Protein AF-A0AAD7DM21-F1 (afdb_monomer_lite)

Organism: Mycena rosella (NCBI:txid1033263)

pLDDT: mean 80.32, std 18.38, range [34.12, 97.25]

Secondary structure (DSSP, 8-state):
-HHHHHHHHHHHHH------TTSGGGHHHH-TTSHHHHHHHHHHHHH-HHHHHHHHHS-THHHHHHHHHHHHHHHHHHHHHS---HHHHHHHHHHHHHHTTSTT-----SSSSHHHHHHHHHS-HHHHT-HHHHHHHHTS-HHHHHHHHHHHHHHHHHHHHHHHHHHHS----S-SS-------

Radius of gyration: 21.66 Å; chains: 1; bounding box: 44×61×60 Å

Foldseek 3Di:
DVVVVVVVVCCVPPDDLPADCCDPVNCQQQVCVDPLSVVLLVQCCVVPVVVSSVLRSDDGNSSVLVSLLVLLVVLLVLLVPADDDLVVSLVCLQCSLVLLQDAPRACQAPDPDPVSVVSVVVGDPCRRSVNSSSVSLNVDDPVSSCVSSVVSNVVSVVSSVVVVCVVPPPPPPPDDPDPPDPDD

Structure (mmCIF, N/CA/C/O backbone):
data_AF-A0AAD7DM21-F1
#
_entry.id   AF-A0AAD7DM21-F1
#
loop_
_atom_site.group_PDB
_atom_site.id
_atom_site.type_symbol
_atom_site.label_atom_id
_atom_site.label_alt_id
_atom_site.label_comp_id
_atom_site.label_asym_id
_atom_site.label_entity_id
_atom_site.label_seq_id
_atom_site.pdbx_PDB_ins_code
_atom_site.Cartn_x
_atom_site.Cartn_y
_atom_site.Cartn_z
_atom_site.occupancy
_atom_site.B_iso_or_equiv
_atom_site.auth_seq_id
_atom_site.auth_comp_id
_atom_site.auth_asym_id
_atom_site.auth_atom_id
_atom_site.pdbx_PDB_model_num
ATOM 1 N N . HIS A 1 1 ? 4.464 31.792 7.750 1.00 56.41 1 HIS A N 1
ATOM 2 C CA . HIS A 1 1 ? 3.840 32.860 8.567 1.00 56.41 1 HIS A CA 1
ATOM 3 C C . HIS A 1 1 ? 3.867 32.448 10.053 1.00 56.41 1 HIS A C 1
ATOM 5 O O . HIS A 1 1 ? 3.701 31.262 10.317 1.00 56.41 1 HIS A O 1
ATOM 11 N N . PRO A 1 2 ? 4.079 33.337 11.046 1.00 72.81 2 PRO A N 1
ATOM 12 C CA . PRO A 1 2 ? 4.235 32.947 12.466 1.00 72.81 2 PRO A CA 1
ATOM 13 C C . PRO A 1 2 ? 3.025 32.203 13.057 1.00 72.81 2 PRO A C 1
ATOM 15 O O . PRO A 1 2 ? 3.167 31.357 13.938 1.00 72.81 2 PRO A O 1
ATOM 18 N N . LEU A 1 3 ? 1.831 32.499 12.536 1.00 73.38 3 LEU A N 1
ATOM 19 C CA . LEU A 1 3 ? 0.582 31.842 12.923 1.00 73.38 3 LEU A CA 1
ATOM 20 C C . LEU A 1 3 ? 0.529 30.378 12.467 1.00 73.38 3 LEU A C 1
ATOM 22 O O . LEU A 1 3 ? 0.195 29.523 13.274 1.00 73.38 3 LEU A O 1
ATOM 26 N N . GLU A 1 4 ? 0.947 30.070 11.237 1.00 76.38 4 GLU A N 1
ATOM 27 C CA . GLU A 1 4 ? 0.987 28.692 10.715 1.00 76.38 4 GLU A CA 1
ATOM 28 C C . GLU A 1 4 ? 1.945 27.812 11.524 1.00 76.38 4 GLU A C 1
ATOM 30 O O . GLU A 1 4 ? 1.633 26.667 11.843 1.00 76.38 4 GLU A O 1
ATOM 35 N N . PHE A 1 5 ? 3.095 28.369 11.922 1.00 76.44 5 PHE A N 1
ATOM 36 C CA . PHE A 1 5 ? 4.058 27.666 12.767 1.00 76.44 5 PHE A CA 1
ATOM 37 C C . PHE A 1 5 ? 3.479 27.371 14.154 1.00 76.44 5 PHE A C 1
ATOM 39 O O . PHE A 1 5 ? 3.628 26.259 14.653 1.00 76.44 5 PHE A O 1
ATOM 46 N N . ARG A 1 6 ? 2.756 28.326 14.755 1.00 77.25 6 ARG A N 1
ATOM 47 C CA . ARG A 1 6 ? 2.062 28.131 16.037 1.00 77.25 6 ARG A CA 1
ATOM 48 C C . ARG A 1 6 ? 0.958 27.078 15.941 1.00 77.25 6 ARG A C 1
ATOM 50 O O . ARG A 1 6 ? 0.824 26.283 16.866 1.00 77.25 6 ARG A O 1
ATOM 57 N N . THR A 1 7 ? 0.212 27.037 14.837 1.00 76.31 7 THR A N 1
ATOM 58 C CA . THR A 1 7 ? -0.818 26.017 14.590 1.00 76.31 7 THR A CA 1
ATOM 59 C C . THR A 1 7 ? -0.203 24.625 14.450 1.00 76.31 7 THR A C 1
ATOM 61 O O . THR A 1 7 ? -0.689 23.681 15.067 1.00 76.31 7 THR A O 1
ATOM 64 N N . LEU A 1 8 ? 0.911 24.493 13.722 1.00 74.88 8 LEU A N 1
ATOM 65 C CA . LEU A 1 8 ? 1.658 23.233 13.622 1.00 74.88 8 LEU A CA 1
ATOM 66 C C . LEU A 1 8 ? 2.262 22.808 14.968 1.00 74.88 8 LEU A C 1
ATOM 68 O O . LEU A 1 8 ? 2.248 21.623 15.299 1.00 74.88 8 LEU A O 1
ATOM 72 N N . LEU A 1 9 ? 2.755 23.762 15.767 1.00 71.94 9 LEU A N 1
ATOM 73 C CA . LEU A 1 9 ? 3.263 23.495 17.113 1.00 71.94 9 LEU A CA 1
ATOM 74 C C . LEU A 1 9 ? 2.141 23.025 18.047 1.00 71.94 9 LEU A C 1
ATOM 76 O O . LEU A 1 9 ? 2.321 22.053 18.769 1.00 71.94 9 LEU A O 1
ATOM 80 N N . GLN A 1 10 ? 0.973 23.673 18.006 1.00 70.12 10 GLN A N 1
ATOM 81 C CA . GLN A 1 10 ? -0.206 23.265 18.774 1.00 70.12 10 GLN A CA 1
ATOM 82 C C . GLN A 1 10 ? -0.701 21.883 18.362 1.00 70.12 10 GLN A C 1
ATOM 84 O O . GLN A 1 10 ? -0.950 21.060 19.235 1.00 70.12 10 GLN A O 1
ATOM 89 N N . TYR A 1 11 ? -0.784 21.600 17.060 1.00 67.12 11 TYR A N 1
ATOM 90 C CA . TYR A 1 11 ? -1.106 20.263 16.566 1.00 67.12 11 TYR A CA 1
ATOM 91 C C . TYR A 1 11 ? -0.107 19.235 17.109 1.00 67.12 11 TYR A C 1
ATOM 93 O O . TYR A 1 11 ? -0.492 18.219 17.665 1.00 67.12 11 TYR A O 1
ATOM 101 N N . ARG A 1 12 ? 1.194 19.523 17.042 1.00 64.38 12 ARG A N 1
ATOM 102 C CA . ARG A 1 12 ? 2.230 18.604 17.524 1.00 64.38 12 ARG A CA 1
ATOM 103 C C . ARG A 1 12 ? 2.228 18.400 19.046 1.00 64.38 12 ARG A C 1
ATOM 105 O O . ARG A 1 12 ? 2.619 17.329 19.491 1.00 64.38 12 ARG A O 1
ATOM 112 N N . ILE A 1 13 ? 1.849 19.414 19.826 1.00 65.81 13 ILE A N 1
ATOM 113 C CA . ILE A 1 13 ? 1.864 19.377 21.300 1.00 65.81 13 ILE A CA 1
ATOM 114 C C . ILE A 1 13 ? 0.572 18.778 21.872 1.00 65.81 13 ILE A C 1
ATOM 116 O O . ILE A 1 13 ? 0.630 18.085 22.880 1.00 65.81 13 ILE A O 1
ATOM 120 N N . TYR A 1 14 ? -0.581 19.045 21.253 1.00 58.62 14 TYR A N 1
ATOM 121 C CA . TYR A 1 14 ? -1.896 18.685 21.800 1.00 58.62 14 TYR A CA 1
ATOM 122 C C . TYR A 1 14 ? -2.604 17.551 21.056 1.00 58.62 14 TYR A C 1
ATOM 124 O O . TYR A 1 14 ? -3.639 17.080 21.531 1.00 58.62 14 TYR A O 1
ATOM 132 N N . HIS A 1 15 ? -2.100 17.105 19.903 1.00 62.12 15 HIS A N 1
ATOM 133 C CA . HIS A 1 15 ? -2.687 15.961 19.214 1.00 62.12 15 HIS A CA 1
ATOM 134 C C . HIS A 1 15 ? -2.170 14.655 19.817 1.00 62.12 15 HIS A C 1
ATOM 136 O O . HIS A 1 15 ? -1.231 14.039 19.319 1.00 62.12 15 HIS A O 1
ATOM 142 N N . ASP A 1 16 ? -2.822 14.225 20.893 1.00 55.97 16 ASP A N 1
ATOM 143 C CA . ASP A 1 16 ? -2.762 12.836 21.335 1.00 55.97 16 ASP A CA 1
ATOM 144 C C . ASP A 1 16 ? -3.441 11.951 20.282 1.00 55.97 16 ASP A C 1
ATOM 146 O O . ASP A 1 16 ? -4.480 12.332 19.728 1.00 55.97 16 ASP A O 1
ATOM 150 N N . GLN A 1 17 ? -2.858 10.789 19.973 1.00 62.34 17 GLN A N 1
ATOM 151 C CA . GLN A 1 17 ? -3.512 9.821 19.093 1.00 62.34 17 GLN A CA 1
ATOM 152 C C . GLN A 1 17 ? -4.735 9.260 19.814 1.00 62.34 17 GLN A C 1
ATOM 154 O O . GLN A 1 17 ? -4.612 8.444 20.729 1.00 62.34 17 GLN A O 1
ATOM 159 N N . LYS A 1 18 ? -5.932 9.719 19.439 1.00 71.50 18 LYS A N 1
ATOM 160 C CA . LYS A 1 18 ? -7.168 9.331 20.135 1.00 71.50 18 LYS A CA 1
ATOM 161 C C . LYS A 1 18 ? -7.575 7.900 19.796 1.00 71.50 18 LYS A C 1
ATOM 163 O O . LYS A 1 18 ? -8.268 7.252 20.584 1.00 71.50 18 LYS A O 1
ATOM 168 N N . ARG A 1 19 ? -7.149 7.393 18.634 1.00 83.44 19 ARG A N 1
ATOM 169 C CA . ARG A 1 19 ? -7.486 6.053 18.150 1.00 83.44 19 ARG A CA 1
ATOM 170 C C . ARG A 1 19 ? -6.329 5.078 18.344 1.00 83.44 19 ARG A C 1
ATOM 172 O O . ARG A 1 19 ? -5.224 5.281 17.856 1.00 83.44 19 ARG A O 1
ATOM 179 N N . ASN A 1 20 ? -6.623 3.951 18.989 1.00 88.25 20 ASN A N 1
ATOM 180 C CA . ASN A 1 20 ? -5.689 2.839 19.121 1.00 88.25 20 ASN A CA 1
ATOM 181 C C . ASN A 1 20 ? -6.110 1.667 18.219 1.00 88.25 20 ASN A C 1
ATOM 183 O O . ASN A 1 20 ? -6.969 0.873 18.599 1.00 88.25 20 ASN A O 1
ATOM 187 N N . ILE A 1 21 ? -5.458 1.525 17.061 1.00 89.81 21 ILE A N 1
ATOM 188 C CA . ILE A 1 21 ? -5.727 0.462 16.071 1.00 89.81 21 ILE A CA 1
ATOM 189 C C . ILE A 1 21 ? -5.471 -0.966 16.584 1.00 89.81 21 ILE A C 1
ATOM 191 O O . ILE A 1 21 ? -5.942 -1.927 15.973 1.00 89.81 21 ILE A O 1
ATOM 195 N N . THR A 1 22 ? -4.726 -1.101 17.687 1.00 92.31 22 THR A N 1
ATOM 196 C CA . THR A 1 22 ? -4.362 -2.389 18.302 1.00 92.31 22 THR A CA 1
ATOM 197 C C . THR A 1 22 ? -5.430 -2.908 19.264 1.00 92.31 22 THR A C 1
ATOM 199 O O . THR A 1 22 ? -5.413 -4.085 19.630 1.00 92.31 22 THR A O 1
ATOM 202 N N . ALA A 1 23 ? -6.374 -2.051 19.669 1.00 92.12 23 ALA A N 1
ATOM 203 C CA . ALA A 1 23 ? -7.436 -2.416 20.592 1.00 92.12 23 ALA A CA 1
ATOM 204 C C . ALA A 1 23 ? -8.353 -3.490 19.968 1.00 92.12 23 ALA A C 1
ATOM 206 O O . ALA A 1 23 ? -8.730 -3.341 18.805 1.00 92.12 23 ALA A O 1
ATOM 207 N N . PRO A 1 24 ? -8.800 -4.517 20.721 1.00 92.12 24 PRO A N 1
ATOM 208 C CA . PRO A 1 24 ? -9.652 -5.591 20.191 1.00 92.12 24 PRO A CA 1
ATOM 209 C C . PRO A 1 24 ? -10.915 -5.106 19.472 1.00 92.12 24 PRO A C 1
ATOM 211 O O . PRO A 1 24 ? -11.315 -5.670 18.459 1.00 92.12 24 PRO A O 1
ATOM 214 N N . ARG A 1 25 ? -11.509 -4.001 19.945 1.00 91.31 25 ARG A N 1
ATOM 215 C CA . ARG A 1 25 ? -12.683 -3.371 19.315 1.00 91.31 25 ARG A CA 1
ATOM 216 C C . ARG A 1 25 ? -12.435 -2.862 17.890 1.00 91.31 25 ARG A C 1
ATOM 218 O O . ARG A 1 25 ? -13.384 -2.700 17.137 1.00 91.31 25 ARG A O 1
ATOM 225 N N . GLU A 1 26 ? -11.182 -2.588 17.532 1.00 92.00 26 GLU A N 1
ATOM 226 C CA . GLU A 1 26 ? -10.788 -2.105 16.205 1.00 92.00 26 GLU A CA 1
ATOM 227 C C . GLU A 1 26 ? -10.355 -3.244 15.276 1.00 92.00 26 GLU A C 1
ATOM 229 O O . GLU A 1 26 ? -10.219 -3.008 14.084 1.00 92.00 26 GLU A O 1
ATOM 234 N N . HIS A 1 27 ? -10.144 -4.476 15.761 1.00 92.62 27 HIS A N 1
ATOM 235 C CA . HIS A 1 27 ? -9.572 -5.557 14.937 1.00 92.62 27 HIS A CA 1
ATOM 236 C C . HIS A 1 27 ? -10.399 -5.852 13.684 1.00 92.62 27 HIS A C 1
ATOM 238 O O . HIS A 1 27 ? -9.830 -6.088 12.621 1.00 92.62 27 HIS A O 1
ATOM 244 N N . ALA A 1 28 ? -11.727 -5.744 13.773 1.00 91.75 28 ALA A N 1
ATOM 245 C CA . ALA A 1 28 ? -12.614 -5.934 12.627 1.00 91.75 28 ALA A CA 1
ATOM 246 C C . ALA A 1 28 ? -12.329 -4.951 11.473 1.00 91.75 28 ALA A C 1
ATOM 248 O O . ALA A 1 28 ? -12.417 -5.333 10.309 1.00 91.75 28 ALA A O 1
ATOM 249 N N . THR A 1 29 ? -11.958 -3.706 11.785 1.00 92.31 29 THR A N 1
ATOM 250 C CA . THR A 1 29 ? -11.757 -2.631 10.799 1.00 92.31 29 THR A CA 1
ATOM 251 C C . THR A 1 29 ? -10.278 -2.404 10.474 1.00 92.31 29 THR A C 1
ATOM 253 O O . THR A 1 29 ? -9.912 -2.185 9.317 1.00 92.31 29 THR A O 1
ATOM 256 N N . SER A 1 30 ? -9.400 -2.499 11.477 1.00 93.44 30 SER A N 1
ATOM 257 C CA . SER A 1 30 ? -7.951 -2.331 11.343 1.00 93.44 30 SER A CA 1
ATOM 258 C C . SER A 1 30 ? -7.249 -3.579 10.813 1.00 93.44 30 SER A C 1
ATOM 260 O O . SER A 1 30 ? -6.190 -3.461 10.198 1.00 93.44 30 SER A O 1
ATOM 262 N N . GLY A 1 31 ? -7.813 -4.768 11.049 1.00 94.44 31 GLY A N 1
ATOM 263 C CA . GLY A 1 31 ? -7.207 -6.056 10.715 1.00 94.44 31 GLY A CA 1
ATOM 264 C C . GLY A 1 31 ? -5.997 -6.447 11.565 1.00 94.44 31 GLY A C 1
ATOM 265 O O . GLY A 1 31 ? -5.264 -7.354 11.182 1.00 94.44 31 GLY A O 1
ATOM 266 N N . TRP A 1 32 ? -5.750 -5.756 12.684 1.00 94.06 32 TRP A N 1
ATOM 267 C CA . TRP A 1 32 ? -4.554 -5.930 13.523 1.00 94.06 32 TRP A CA 1
ATOM 268 C C . TRP A 1 32 ? -4.381 -7.343 14.122 1.00 94.06 32 TRP A C 1
ATOM 270 O O . TRP A 1 32 ? -3.283 -7.743 14.519 1.00 94.06 32 TRP A O 1
ATOM 280 N N . ASP A 1 33 ? -5.449 -8.129 14.182 1.00 95.12 33 ASP A N 1
ATOM 281 C CA . ASP A 1 33 ? -5.429 -9.534 14.585 1.00 95.12 33 ASP A CA 1
ATOM 282 C C . ASP A 1 33 ? -4.557 -10.402 13.654 1.00 95.12 33 ASP A C 1
ATOM 284 O O . ASP A 1 33 ? -3.892 -11.339 14.111 1.00 95.12 33 ASP A O 1
ATOM 288 N N . ARG A 1 34 ? -4.456 -10.035 12.370 1.00 96.25 34 ARG A N 1
ATOM 289 C CA . ARG A 1 34 ? -3.672 -10.758 11.358 1.00 96.25 34 ARG A CA 1
ATOM 290 C C . ARG A 1 34 ? -2.217 -10.303 11.314 1.00 96.25 34 ARG A C 1
ATOM 292 O O . ARG A 1 34 ? -1.914 -9.112 11.302 1.00 96.25 34 ARG A O 1
ATOM 299 N N . ALA A 1 35 ? -1.297 -11.264 11.224 1.00 96.25 35 ALA A N 1
ATOM 300 C CA . ALA A 1 35 ? 0.139 -10.985 11.143 1.00 96.25 35 ALA A CA 1
ATOM 301 C C . ALA A 1 35 ? 0.516 -10.171 9.890 1.00 96.25 35 ALA A C 1
ATOM 303 O O . ALA A 1 35 ? 1.301 -9.230 9.991 1.00 96.25 35 ALA A O 1
ATOM 304 N N . SER A 1 36 ? -0.095 -10.489 8.745 1.00 95.69 36 SER A N 1
ATOM 305 C CA . SER A 1 36 ? 0.054 -9.764 7.478 1.00 95.69 36 SER A CA 1
ATOM 306 C C . SER A 1 36 ? -0.262 -8.274 7.635 1.00 95.69 36 SER A C 1
ATOM 308 O O . SER A 1 36 ? 0.560 -7.417 7.316 1.00 95.69 36 SER A O 1
ATOM 310 N N . MET A 1 37 ? -1.417 -7.953 8.222 1.00 96.56 37 MET A N 1
ATOM 311 C CA . MET A 1 37 ? -1.854 -6.569 8.393 1.00 96.56 37 MET A CA 1
ATOM 312 C C . MET A 1 37 ? -1.053 -5.820 9.460 1.00 96.56 37 MET A C 1
ATOM 314 O O . MET A 1 37 ? -0.786 -4.634 9.284 1.00 96.56 37 MET A O 1
ATOM 318 N N . ARG A 1 38 ? -0.617 -6.480 10.545 1.00 96.06 38 ARG A N 1
ATOM 319 C CA . ARG A 1 38 ? 0.327 -5.856 11.495 1.00 96.06 38 ARG A CA 1
ATOM 320 C C . ARG A 1 38 ? 1.584 -5.391 10.778 1.00 96.06 38 ARG A C 1
ATOM 322 O O . ARG A 1 38 ? 1.994 -4.249 10.957 1.00 96.06 38 ARG A O 1
ATOM 329 N N . ARG A 1 39 ? 2.123 -6.233 9.892 1.00 95.06 39 ARG A N 1
ATOM 330 C CA . ARG A 1 39 ? 3.282 -5.853 9.089 1.00 95.06 39 ARG A CA 1
ATOM 331 C C . ARG A 1 39 ? 2.972 -4.680 8.158 1.00 95.06 39 ARG A C 1
ATOM 333 O O . ARG A 1 39 ? 3.769 -3.749 8.073 1.00 95.06 39 ARG A O 1
ATOM 340 N N . CYS A 1 40 ? 1.788 -4.657 7.540 1.00 95.81 40 CYS A N 1
ATOM 341 C CA . CYS A 1 40 ? 1.323 -3.500 6.771 1.00 95.81 40 CYS A CA 1
ATOM 342 C C . CYS A 1 40 ? 1.263 -2.215 7.609 1.00 95.81 40 CYS A C 1
ATOM 344 O O . CYS A 1 40 ? 1.629 -1.162 7.106 1.00 95.81 40 CYS A O 1
ATOM 346 N N . TRP A 1 41 ? 0.860 -2.271 8.878 1.00 95.69 41 TRP A N 1
ATOM 347 C CA . TRP A 1 41 ? 0.815 -1.091 9.750 1.00 95.69 41 TRP A CA 1
ATOM 348 C C . TRP A 1 41 ? 2.190 -0.567 10.185 1.00 95.69 41 TRP A C 1
ATOM 350 O O . TRP A 1 41 ? 2.294 0.605 10.551 1.00 95.69 41 TRP A O 1
ATOM 360 N N . GLU A 1 42 ? 3.233 -1.394 10.119 1.00 94.25 42 GLU A N 1
ATOM 361 C CA . GLU A 1 42 ? 4.611 -1.011 10.452 1.00 94.25 42 GLU A CA 1
ATOM 362 C C . GLU A 1 42 ? 5.302 -0.264 9.299 1.00 94.25 42 GLU A C 1
ATOM 364 O O . GLU A 1 42 ? 6.076 0.666 9.529 1.00 94.25 42 GLU A O 1
ATOM 369 N N . PHE A 1 43 ? 5.011 -0.611 8.041 1.00 93.62 43 PHE A N 1
ATOM 370 C CA . PHE A 1 43 ? 5.666 0.019 6.887 1.00 93.62 43 PHE A CA 1
ATOM 371 C C . PHE A 1 43 ? 5.463 1.546 6.781 1.00 93.62 43 PHE A C 1
ATOM 373 O O . PHE A 1 43 ? 6.422 2.247 6.435 1.00 93.62 43 PHE A O 1
ATOM 380 N N . PRO A 1 44 ? 4.280 2.124 7.077 1.00 92.06 44 PRO A N 1
ATOM 381 C CA . PRO A 1 44 ? 4.114 3.568 7.126 1.00 92.06 44 PRO A CA 1
ATOM 382 C C . PRO A 1 44 ? 4.989 4.214 8.198 1.00 92.06 44 PRO A C 1
ATOM 384 O O . PRO A 1 44 ? 5.554 5.269 7.935 1.00 92.06 44 PRO A O 1
ATOM 387 N N . ASP A 1 45 ? 5.178 3.585 9.362 1.00 89.94 45 ASP A N 1
ATOM 388 C CA . ASP A 1 45 ? 6.063 4.123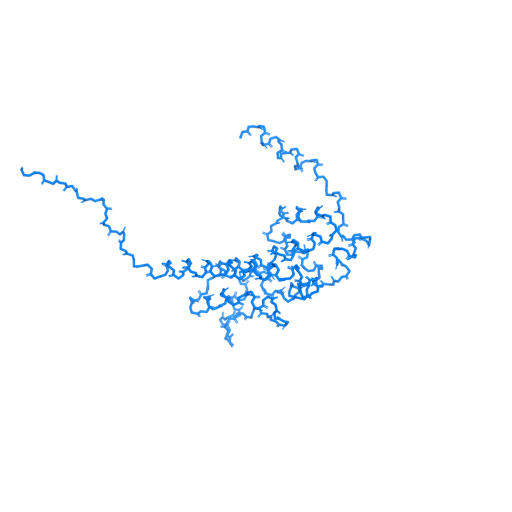 10.407 1.00 89.94 45 ASP A CA 1
ATOM 389 C C . ASP A 1 45 ? 7.525 4.169 9.943 1.00 89.94 45 ASP A C 1
ATOM 391 O O . ASP A 1 45 ? 8.241 5.120 10.256 1.00 89.94 45 ASP A O 1
ATOM 395 N N . MET A 1 46 ? 7.947 3.171 9.160 1.00 86.94 46 MET A N 1
ATOM 396 C CA . MET A 1 46 ? 9.301 3.081 8.602 1.00 86.94 46 MET A CA 1
ATOM 397 C C . MET A 1 46 ? 9.543 4.069 7.453 1.00 86.94 46 MET A C 1
ATOM 399 O O . MET A 1 46 ? 10.661 4.539 7.274 1.00 86.94 46 MET A O 1
ATOM 403 N N . THR A 1 47 ? 8.512 4.377 6.661 1.00 84.56 47 THR A N 1
ATOM 404 C CA . THR A 1 47 ? 8.651 5.180 5.429 1.00 84.56 47 THR A CA 1
ATOM 405 C C . THR A 1 47 ? 8.221 6.637 5.591 1.00 84.56 47 THR A C 1
ATOM 407 O O . THR A 1 47 ? 8.775 7.518 4.939 1.00 84.56 47 THR A O 1
ATOM 410 N N . SER A 1 48 ? 7.224 6.922 6.433 1.00 87.69 48 SER A N 1
ATOM 411 C CA . SER A 1 48 ? 6.731 8.275 6.699 1.00 87.69 48 SER A CA 1
ATOM 412 C C . SER A 1 48 ? 5.941 8.347 8.010 1.00 87.69 48 SER A C 1
ATOM 414 O O . SER A 1 48 ? 4.725 8.145 8.051 1.00 87.69 48 SER A O 1
ATOM 416 N N . ARG A 1 49 ? 6.625 8.719 9.099 1.00 83.56 49 ARG A N 1
ATOM 417 C CA . ARG A 1 49 ? 6.019 8.816 10.439 1.00 83.56 49 ARG A CA 1
ATOM 418 C C . ARG A 1 49 ? 4.839 9.791 10.504 1.00 83.56 49 ARG A C 1
ATOM 420 O O . ARG A 1 49 ? 3.859 9.511 11.184 1.00 83.56 49 ARG A O 1
ATOM 427 N N . SER A 1 50 ? 4.914 10.921 9.797 1.00 87.12 50 SER A N 1
ATOM 428 C CA . SER A 1 50 ? 3.824 11.903 9.751 1.00 87.12 50 SER A CA 1
ATOM 429 C C . SER A 1 50 ? 2.584 11.330 9.074 1.00 87.12 50 SER A C 1
ATOM 431 O O . SER A 1 50 ? 1.489 11.440 9.618 1.00 87.12 50 SER A O 1
ATOM 433 N N . PHE A 1 51 ? 2.752 10.677 7.923 1.00 86.88 51 PHE A N 1
ATOM 434 C CA . PHE A 1 51 ? 1.628 10.106 7.192 1.00 86.88 51 PHE A CA 1
ATOM 435 C C . PHE A 1 51 ? 1.040 8.890 7.913 1.00 86.88 51 PHE A C 1
ATOM 437 O O . PHE A 1 51 ? -0.176 8.749 7.970 1.00 86.88 51 PHE A O 1
ATOM 444 N N . SER A 1 52 ? 1.880 8.073 8.556 1.00 90.62 52 SER A N 1
ATOM 445 C CA . SER A 1 52 ? 1.433 6.959 9.399 1.00 90.62 52 SER A CA 1
ATOM 446 C C . SER A 1 52 ? 0.462 7.404 10.494 1.00 90.62 52 SER A C 1
ATOM 448 O O . SER A 1 52 ? -0.599 6.803 10.659 1.00 90.62 52 SER A O 1
ATOM 450 N N . ILE A 1 53 ? 0.782 8.496 11.201 1.00 89.81 53 ILE A N 1
ATOM 451 C CA . ILE A 1 53 ? -0.098 9.060 12.235 1.00 89.81 53 ILE A CA 1
ATOM 452 C C . ILE A 1 53 ? -1.455 9.428 11.629 1.00 89.81 53 ILE A C 1
ATOM 454 O O . ILE A 1 53 ? -2.481 9.019 12.162 1.00 89.81 53 ILE A O 1
ATOM 458 N N . VAL A 1 54 ? -1.464 10.127 10.487 1.00 91.38 54 VAL A N 1
ATOM 459 C CA . VAL A 1 54 ? -2.707 10.536 9.813 1.00 91.38 54 VAL A CA 1
ATOM 460 C C . VAL A 1 54 ? -3.552 9.332 9.393 1.00 91.38 54 VAL A C 1
ATOM 462 O O . VAL A 1 54 ? -4.758 9.331 9.615 1.00 91.38 54 VAL A O 1
ATOM 465 N N . ILE A 1 55 ? -2.941 8.284 8.830 1.00 93.12 55 ILE A N 1
ATOM 466 C CA . ILE A 1 55 ? -3.671 7.076 8.415 1.00 93.12 55 ILE A CA 1
ATOM 467 C C . ILE A 1 55 ? -4.297 6.375 9.629 1.00 93.12 55 ILE A C 1
ATOM 469 O O . ILE A 1 55 ? -5.437 5.918 9.555 1.00 93.12 55 ILE A O 1
ATOM 473 N N . LYS A 1 56 ? -3.568 6.283 10.748 1.00 92.50 56 LYS A N 1
ATOM 474 C CA . LYS A 1 56 ? -4.034 5.596 11.964 1.00 92.50 56 LYS A CA 1
ATOM 475 C C . LYS A 1 56 ? -5.210 6.314 12.642 1.00 92.50 56 LYS A C 1
ATOM 477 O O . LYS A 1 56 ? -6.031 5.644 13.268 1.00 92.50 56 LYS A O 1
ATOM 482 N N . GLU A 1 57 ? -5.335 7.629 12.458 1.00 91.12 57 GLU A N 1
ATOM 483 C CA . GLU A 1 57 ? -6.465 8.431 12.956 1.00 91.12 57 GLU A CA 1
ATOM 484 C C . GLU A 1 57 ? -7.761 8.256 12.144 1.00 91.12 57 GLU A C 1
ATOM 486 O O . GLU A 1 57 ? -8.836 8.549 12.660 1.00 91.12 57 GLU A O 1
ATOM 491 N N . LEU A 1 58 ? -7.703 7.760 10.901 1.00 92.12 58 LEU A N 1
ATOM 492 C CA . LEU A 1 58 ? -8.909 7.525 10.093 1.00 92.12 58 LEU A CA 1
ATOM 493 C C . LEU A 1 58 ? -9.830 6.497 10.761 1.00 92.12 58 LEU A C 1
ATOM 495 O O . LEU A 1 58 ? -9.356 5.548 11.371 1.00 92.12 58 LEU A O 1
ATOM 499 N N . GLU A 1 59 ? -11.145 6.628 10.614 1.00 88.38 59 GLU A N 1
ATOM 500 C CA . GLU A 1 59 ? -12.099 5.722 11.262 1.00 88.38 59 GLU A CA 1
ATOM 501 C C . GLU A 1 59 ? -12.494 4.533 10.373 1.00 88.38 59 GLU A C 1
ATOM 503 O O . GLU A 1 59 ? -12.528 4.614 9.142 1.00 88.38 59 GLU A O 1
ATOM 508 N N . GLY A 1 60 ? -12.826 3.412 11.016 1.00 89.06 60 GLY A N 1
ATOM 509 C CA . GLY A 1 60 ? -13.374 2.233 10.350 1.00 89.06 60 GLY A CA 1
ATOM 510 C C . GLY A 1 60 ? -12.448 1.609 9.301 1.00 89.06 60 GLY A C 1
ATOM 511 O O . GLY A 1 60 ? -11.219 1.642 9.416 1.00 89.06 60 GLY A O 1
ATOM 512 N N . ASP A 1 61 ? -13.057 1.007 8.276 1.00 90.50 61 ASP A N 1
ATOM 513 C CA . ASP A 1 61 ? -12.344 0.329 7.184 1.00 90.50 61 ASP A CA 1
ATOM 514 C C . ASP A 1 61 ? -11.489 1.279 6.337 1.00 90.50 61 ASP A C 1
ATOM 516 O O . ASP A 1 61 ? -10.533 0.843 5.690 1.00 90.50 61 ASP A O 1
ATOM 520 N N . LEU A 1 62 ? -11.803 2.580 6.351 1.00 92.94 62 LEU A N 1
ATOM 521 C CA . LEU A 1 62 ? -11.103 3.578 5.548 1.00 92.94 62 LEU A CA 1
ATOM 522 C C . LEU A 1 62 ? -9.615 3.634 5.902 1.00 92.94 62 LEU A C 1
ATOM 524 O O . LEU A 1 62 ? -8.783 3.719 5.003 1.00 92.94 62 LEU A O 1
ATOM 528 N N . ALA A 1 63 ? -9.273 3.514 7.186 1.00 94.38 63 ALA A N 1
ATOM 529 C CA . ALA A 1 63 ? -7.885 3.502 7.638 1.00 94.38 63 ALA A CA 1
ATOM 530 C C . ALA A 1 63 ? -7.074 2.395 6.955 1.00 94.38 63 ALA A C 1
ATOM 532 O O . ALA A 1 63 ? -5.987 2.642 6.436 1.00 94.38 63 ALA A O 1
ATOM 533 N N . ARG A 1 64 ? -7.627 1.178 6.913 1.00 95.56 64 ARG A N 1
ATOM 534 C CA . ARG A 1 64 ? -6.988 0.017 6.289 1.00 95.56 64 ARG A CA 1
ATOM 535 C C . ARG A 1 64 ? -6.869 0.188 4.775 1.00 95.56 64 ARG A C 1
ATOM 537 O O . ARG A 1 64 ? -5.805 -0.074 4.222 1.00 95.56 64 ARG A O 1
ATOM 544 N N . VAL A 1 65 ? -7.923 0.670 4.113 1.00 96.94 65 VAL A N 1
ATOM 545 C CA . VAL A 1 65 ? -7.910 0.920 2.661 1.00 96.94 65 VAL A CA 1
ATOM 546 C C . VAL A 1 65 ? -6.855 1.966 2.293 1.00 96.94 65 VAL A C 1
ATOM 548 O O . VAL A 1 65 ? -6.058 1.741 1.385 1.00 96.94 65 VAL A O 1
ATOM 551 N N . VAL A 1 66 ? -6.800 3.085 3.022 1.00 96.50 66 VAL A N 1
ATOM 552 C CA . VAL A 1 66 ? -5.819 4.156 2.783 1.00 96.50 66 VAL A CA 1
ATOM 553 C C . VAL A 1 66 ? -4.400 3.698 3.121 1.00 96.50 66 VAL A C 1
ATOM 555 O O . VAL A 1 66 ? -3.472 4.035 2.388 1.00 96.50 66 VAL A O 1
ATOM 558 N N . CYS A 1 67 ? -4.221 2.893 4.175 1.00 96.69 67 CYS A N 1
ATOM 559 C CA . CYS A 1 67 ? -2.936 2.274 4.503 1.00 96.69 67 CYS A CA 1
ATOM 560 C C . CYS A 1 67 ? -2.405 1.457 3.321 1.00 96.69 67 CYS A C 1
ATOM 562 O O . CYS A 1 67 ? -1.303 1.710 2.842 1.00 96.69 67 CYS A O 1
ATOM 564 N N . LEU A 1 68 ? -3.211 0.531 2.798 1.00 97.25 68 LEU A N 1
ATOM 565 C CA . LEU A 1 68 ? -2.807 -0.321 1.680 1.00 97.25 68 LEU A CA 1
ATOM 566 C C . LEU A 1 68 ? -2.570 0.492 0.406 1.00 97.25 68 LEU A C 1
ATOM 568 O O . LEU A 1 68 ? -1.558 0.291 -0.260 1.00 97.25 68 LEU A O 1
ATOM 572 N N . PHE A 1 69 ? -3.431 1.468 0.107 1.00 97.25 69 PHE A N 1
ATOM 573 C CA . PHE A 1 69 ? -3.230 2.366 -1.030 1.00 97.25 69 PHE A CA 1
ATOM 574 C C . PHE A 1 69 ? -1.889 3.111 -0.948 1.00 97.25 69 PHE A C 1
ATOM 576 O O . PHE A 1 69 ? -1.129 3.137 -1.917 1.00 97.25 69 PHE A O 1
ATOM 583 N N . TYR A 1 70 ? -1.558 3.652 0.227 1.00 95.94 70 TYR A N 1
ATOM 584 C CA . TYR A 1 70 ? -0.271 4.299 0.468 1.00 95.94 70 TYR A CA 1
ATOM 585 C C . TYR A 1 70 ? 0.907 3.349 0.240 1.00 95.94 70 TYR A C 1
ATOM 587 O O . TYR A 1 70 ? 1.879 3.737 -0.403 1.00 95.94 70 TYR A O 1
ATOM 595 N N . LEU A 1 71 ? 0.830 2.110 0.732 1.00 95.75 71 LEU A N 1
ATOM 596 C CA . LEU A 1 71 ? 1.903 1.127 0.571 1.00 95.75 71 LEU A CA 1
ATOM 597 C C . LEU A 1 71 ? 2.111 0.713 -0.880 1.00 95.75 71 LEU A C 1
ATOM 599 O O . LEU A 1 71 ? 3.255 0.553 -1.302 1.00 95.75 71 LEU A O 1
ATOM 603 N N . VAL A 1 72 ? 1.035 0.588 -1.658 1.00 96.19 72 VAL A N 1
ATOM 604 C CA . VAL A 1 72 ? 1.136 0.309 -3.092 1.00 96.19 72 VAL A CA 1
ATOM 605 C C . VAL A 1 72 ? 1.869 1.444 -3.802 1.00 96.19 72 VAL A C 1
ATOM 607 O O . VAL A 1 72 ? 2.865 1.195 -4.477 1.00 96.19 72 VAL A O 1
ATOM 610 N N . LEU A 1 73 ? 1.455 2.695 -3.590 1.00 94.56 73 LEU A N 1
ATOM 611 C CA . LEU A 1 73 ? 2.125 3.843 -4.210 1.00 94.56 73 LEU A CA 1
ATOM 612 C C . LEU A 1 73 ? 3.557 4.041 -3.700 1.00 94.56 73 LEU A C 1
ATOM 614 O O . LEU A 1 73 ? 4.445 4.410 -4.463 1.00 94.56 73 LEU A O 1
ATOM 618 N N . ARG A 1 74 ? 3.818 3.759 -2.421 1.00 92.94 74 ARG A N 1
ATOM 619 C CA . ARG A 1 74 ? 5.171 3.814 -1.861 1.00 92.94 74 ARG A CA 1
ATOM 620 C C . ARG A 1 74 ? 6.071 2.735 -2.459 1.00 92.94 74 ARG A C 1
ATOM 622 O O . ARG A 1 74 ? 7.238 3.017 -2.718 1.00 92.94 74 ARG A O 1
ATOM 629 N N . GLY A 1 75 ? 5.543 1.532 -2.684 1.00 90.62 75 GLY A N 1
ATOM 630 C CA . GLY A 1 75 ? 6.242 0.460 -3.390 1.00 90.62 75 GLY A CA 1
ATOM 631 C C . GLY A 1 75 ? 6.612 0.884 -4.809 1.00 90.62 75 GLY A C 1
ATOM 632 O O . GLY A 1 75 ? 7.776 0.781 -5.182 1.00 90.62 75 GLY A O 1
ATOM 633 N N . LEU A 1 76 ? 5.663 1.476 -5.540 1.00 91.62 76 LEU A N 1
ATOM 634 C CA . LEU A 1 76 ? 5.906 2.022 -6.875 1.00 91.62 76 LEU A CA 1
ATOM 635 C C . LEU A 1 76 ? 7.018 3.081 -6.881 1.00 91.62 76 LEU A C 1
ATOM 637 O O . LEU A 1 76 ? 7.977 2.942 -7.632 1.00 91.62 76 LEU A O 1
ATOM 641 N N . ASN A 1 77 ? 6.930 4.091 -6.009 1.00 89.50 77 ASN A N 1
ATOM 642 C CA . ASN A 1 77 ? 7.961 5.131 -5.909 1.00 89.50 77 ASN A CA 1
ATOM 643 C C . ASN A 1 77 ? 9.322 4.541 -5.528 1.00 89.50 77 ASN A C 1
ATOM 645 O O . ASN A 1 77 ? 10.346 4.980 -6.023 1.00 89.50 77 ASN A O 1
ATOM 649 N N . THR A 1 78 ? 9.353 3.501 -4.692 1.00 87.00 78 THR A N 1
ATOM 650 C CA . THR A 1 78 ? 10.619 2.831 -4.373 1.00 87.00 78 THR A CA 1
ATOM 651 C C . THR A 1 78 ? 11.220 2.182 -5.624 1.00 87.00 78 THR A C 1
ATOM 653 O O . THR A 1 78 ? 12.423 2.279 -5.834 1.00 87.00 78 THR A O 1
ATOM 656 N N . ILE A 1 79 ? 10.405 1.551 -6.479 1.00 86.00 79 ILE A N 1
ATOM 657 C CA . ILE A 1 79 ? 10.872 0.991 -7.759 1.00 86.00 79 ILE A CA 1
ATOM 658 C C . ILE A 1 79 ? 11.334 2.102 -8.717 1.00 86.00 79 ILE A C 1
ATOM 660 O O . ILE A 1 79 ? 12.258 1.902 -9.505 1.00 86.00 79 ILE A O 1
ATOM 664 N N . GLU A 1 80 ? 10.722 3.280 -8.660 1.00 85.25 80 GLU A N 1
ATOM 665 C CA . GLU A 1 80 ? 11.187 4.450 -9.405 1.00 85.25 80 GLU A CA 1
ATOM 666 C C . GLU A 1 80 ? 12.528 4.979 -8.880 1.00 85.25 80 GLU A C 1
ATOM 668 O O . GLU A 1 80 ? 13.393 5.335 -9.676 1.00 85.25 80 GLU A O 1
ATOM 673 N N . ASP A 1 81 ? 12.738 4.998 -7.567 1.00 83.19 81 ASP A N 1
ATOM 674 C CA . ASP A 1 81 ? 13.932 5.582 -6.951 1.00 83.19 81 ASP A CA 1
ATOM 675 C C . ASP A 1 81 ? 15.163 4.663 -7.058 1.00 83.19 81 ASP A C 1
ATOM 677 O O . ASP A 1 81 ? 16.299 5.134 -7.091 1.00 83.19 81 ASP A O 1
ATOM 681 N N . ILE A 1 82 ? 14.967 3.343 -7.157 1.00 79.00 82 ILE A N 1
ATOM 682 C CA . ILE A 1 82 ? 16.072 2.371 -7.185 1.00 79.00 82 ILE A CA 1
ATOM 683 C C . ILE A 1 82 ? 16.892 2.433 -8.476 1.00 79.00 82 ILE A C 1
ATOM 685 O O . ILE A 1 82 ? 16.378 2.602 -9.588 1.00 79.00 82 ILE A O 1
ATOM 689 N N . THR A 1 83 ? 18.196 2.207 -8.353 1.00 79.19 83 THR A N 1
ATOM 690 C CA . THR A 1 83 ? 19.118 2.170 -9.493 1.00 79.19 83 THR A CA 1
ATOM 691 C C . THR A 1 83 ? 19.056 0.805 -10.183 1.00 79.19 83 THR A C 1
ATOM 693 O O . THR A 1 83 ? 19.845 -0.087 -9.897 1.00 79.19 83 THR A O 1
ATOM 696 N N . LEU A 1 84 ? 18.099 0.637 -11.099 1.00 80.56 84 LEU A N 1
ATOM 697 C CA . LEU A 1 84 ? 18.005 -0.517 -12.001 1.00 80.56 84 LEU A CA 1
ATOM 698 C C . LEU A 1 84 ? 18.269 -0.107 -13.459 1.00 80.56 84 LEU A C 1
ATOM 700 O O . LEU A 1 84 ? 17.904 1.008 -13.851 1.00 80.56 84 LEU A O 1
ATOM 704 N N . PRO A 1 85 ? 18.823 -1.004 -14.299 1.00 82.25 85 PRO A N 1
ATOM 705 C CA . PRO A 1 85 ? 18.913 -0.775 -15.737 1.00 82.25 85 PRO A CA 1
ATOM 706 C C . PRO A 1 85 ? 17.527 -0.494 -16.349 1.00 82.25 85 PRO A C 1
ATOM 708 O O . PRO A 1 85 ? 16.569 -1.198 -16.010 1.00 82.25 85 PRO A O 1
ATOM 711 N N . PRO A 1 86 ? 17.387 0.459 -17.294 1.00 81.81 86 PRO A N 1
ATOM 712 C CA . PRO A 1 86 ? 16.090 0.805 -17.887 1.00 81.81 86 PRO A CA 1
ATOM 713 C C . PRO A 1 86 ? 15.338 -0.387 -18.491 1.00 81.81 86 PRO A C 1
ATOM 715 O O . PRO A 1 86 ? 14.117 -0.458 -18.386 1.00 81.81 86 PRO A O 1
ATOM 718 N N . ALA A 1 87 ? 16.068 -1.352 -19.063 1.00 82.12 87 ALA A N 1
ATOM 719 C CA . ALA A 1 87 ? 15.504 -2.572 -19.642 1.00 82.12 87 ALA A CA 1
ATOM 720 C C . ALA A 1 87 ? 14.752 -3.449 -18.624 1.00 82.12 87 ALA A C 1
ATOM 722 O O . ALA A 1 87 ? 13.833 -4.164 -19.004 1.00 82.12 87 ALA A O 1
ATOM 723 N N . LEU A 1 88 ? 15.120 -3.377 -17.342 1.00 82.38 88 LEU A N 1
ATOM 724 C CA . LEU A 1 88 ? 14.474 -4.111 -16.250 1.00 82.38 88 LEU A CA 1
ATOM 725 C C . LEU A 1 88 ? 13.471 -3.228 -15.502 1.00 82.38 88 LEU A C 1
ATOM 727 O O . LEU A 1 88 ? 12.391 -3.678 -15.129 1.00 82.38 88 LEU A O 1
ATOM 731 N N . LYS A 1 89 ? 13.810 -1.948 -15.329 1.00 84.50 89 LYS A N 1
ATOM 732 C CA . LYS A 1 89 ? 13.005 -0.978 -14.585 1.00 84.50 89 LYS A CA 1
ATOM 733 C C . LYS A 1 89 ? 11.694 -0.629 -15.285 1.00 84.50 89 LYS A C 1
ATOM 735 O O . LYS A 1 89 ? 10.658 -0.578 -14.633 1.00 84.50 89 LYS A O 1
ATOM 740 N N . LEU A 1 90 ? 11.726 -0.386 -16.598 1.00 86.88 90 LEU A N 1
ATOM 741 C CA . LEU A 1 90 ? 10.542 0.057 -17.342 1.00 86.88 90 LEU A CA 1
ATOM 742 C C . LEU A 1 90 ? 9.437 -1.015 -17.391 1.00 86.88 90 LEU A C 1
ATOM 744 O O . LEU A 1 90 ? 8.297 -0.663 -17.088 1.00 86.88 90 LEU A O 1
ATOM 748 N N . PRO A 1 91 ? 9.720 -2.300 -17.701 1.00 88.12 91 PRO A N 1
ATOM 749 C CA . PRO A 1 91 ? 8.697 -3.345 -17.624 1.00 88.12 91 PRO A CA 1
ATOM 750 C C . PRO A 1 91 ? 8.159 -3.517 -16.203 1.00 88.12 91 PRO A C 1
ATOM 752 O O . PRO A 1 91 ? 6.949 -3.573 -16.007 1.00 88.12 91 PRO A O 1
ATOM 755 N N . LEU A 1 92 ? 9.047 -3.503 -15.205 1.00 88.00 92 LEU A N 1
ATOM 756 C CA . LEU A 1 92 ? 8.662 -3.643 -13.805 1.00 88.00 92 LEU A CA 1
ATOM 757 C C . LEU A 1 92 ? 7.725 -2.516 -13.347 1.00 88.00 92 LEU A C 1
ATOM 759 O O . LEU A 1 92 ? 6.710 -2.793 -12.717 1.00 88.00 92 LEU A O 1
ATOM 763 N N . LEU A 1 93 ? 8.030 -1.257 -13.679 1.00 89.00 93 LEU A N 1
ATOM 764 C CA . LEU A 1 93 ? 7.163 -0.114 -13.374 1.00 89.00 93 LEU A CA 1
ATOM 765 C C . LEU A 1 93 ? 5.820 -0.223 -14.096 1.00 89.00 93 LEU A C 1
ATOM 767 O O . LEU A 1 93 ? 4.776 -0.011 -13.482 1.00 89.00 93 LEU A O 1
ATOM 771 N N . ARG A 1 94 ? 5.826 -0.585 -15.381 1.00 90.12 94 ARG A N 1
ATOM 772 C CA . ARG A 1 94 ? 4.605 -0.721 -16.181 1.00 90.12 94 ARG A CA 1
ATOM 773 C C . ARG A 1 94 ? 3.669 -1.778 -15.591 1.00 90.12 94 ARG A C 1
ATOM 775 O O . ARG A 1 94 ? 2.495 -1.488 -15.346 1.00 90.12 94 ARG A O 1
ATOM 782 N N . ASP A 1 95 ? 4.211 -2.942 -15.257 1.00 91.19 95 ASP A N 1
ATOM 783 C CA . ASP A 1 95 ? 3.437 -4.108 -14.825 1.00 91.19 95 ASP A CA 1
ATOM 784 C C . ASP A 1 95 ? 3.265 -4.198 -13.301 1.00 91.19 95 ASP A C 1
ATOM 786 O O . ASP A 1 95 ? 2.574 -5.087 -12.807 1.00 91.19 95 ASP A O 1
ATOM 790 N N . PHE A 1 96 ? 3.798 -3.241 -12.530 1.00 92.31 96 PHE A N 1
ATOM 791 C CA . PHE A 1 96 ? 3.707 -3.253 -11.065 1.00 92.31 96 PHE A CA 1
ATOM 792 C C . PHE A 1 96 ? 2.267 -3.392 -10.547 1.00 92.31 96 PHE A C 1
ATOM 794 O O . PHE A 1 96 ? 2.017 -4.151 -9.619 1.00 92.31 96 PHE A O 1
ATOM 801 N N . HIS A 1 97 ? 1.293 -2.737 -11.186 1.00 93.50 97 HIS A N 1
ATOM 802 C CA . HIS A 1 97 ? -0.121 -2.865 -10.821 1.00 93.50 97 HIS A CA 1
ATOM 803 C C . HIS A 1 97 ? -0.658 -4.307 -10.957 1.00 93.50 97 HIS A C 1
ATOM 805 O O . HIS A 1 97 ? -1.507 -4.716 -10.167 1.00 93.50 97 HIS A O 1
ATOM 811 N N . VAL A 1 98 ? -0.140 -5.088 -11.913 1.00 93.75 98 VAL A N 1
ATOM 812 C CA . VAL A 1 98 ? -0.453 -6.517 -12.085 1.00 93.75 98 VAL A CA 1
ATOM 813 C C . VAL A 1 98 ? 0.222 -7.332 -10.987 1.00 93.75 98 VAL A C 1
ATOM 815 O O . VAL A 1 98 ? -0.421 -8.162 -10.345 1.00 93.75 98 VAL A O 1
ATOM 818 N N . HIS A 1 99 ? 1.501 -7.065 -10.720 1.00 92.00 99 HIS A N 1
ATOM 819 C CA . HIS A 1 99 ? 2.262 -7.732 -9.663 1.00 92.00 99 HIS A CA 1
ATOM 820 C C . HIS A 1 99 ? 1.631 -7.548 -8.279 1.00 92.00 99 HIS A C 1
ATOM 822 O O . HIS A 1 99 ? 1.464 -8.516 -7.543 1.00 92.00 99 HIS A O 1
ATOM 828 N N . THR A 1 100 ? 1.179 -6.335 -7.964 1.00 91.12 100 THR A N 1
ATOM 829 C CA . THR A 1 100 ? 0.465 -6.009 -6.725 1.00 91.12 100 THR A CA 1
ATOM 830 C C . THR A 1 100 ? -0.853 -6.784 -6.563 1.00 91.12 100 THR A C 1
ATOM 832 O O . THR A 1 100 ? -1.304 -6.992 -5.439 1.00 91.12 100 THR A O 1
ATOM 835 N N . ALA A 1 101 ? -1.462 -7.246 -7.657 1.00 91.31 101 ALA A N 1
ATOM 836 C CA . ALA A 1 101 ? -2.661 -8.085 -7.644 1.00 91.31 101 ALA A CA 1
ATOM 837 C C . ALA A 1 101 ? -2.362 -9.590 -7.821 1.00 91.31 101 ALA A C 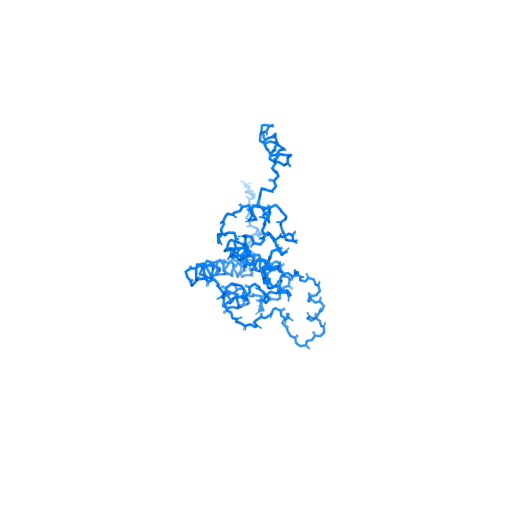1
ATOM 839 O O . ALA A 1 101 ? -3.293 -10.392 -7.869 1.00 91.31 101 ALA A O 1
ATOM 840 N N . THR A 1 102 ? -1.088 -9.987 -7.915 1.00 91.75 102 THR A N 1
ATOM 841 C CA . THR A 1 102 ? -0.674 -11.375 -8.163 1.00 91.75 102 THR A CA 1
ATOM 842 C C . THR A 1 102 ? -0.249 -12.051 -6.854 1.00 91.75 102 THR A C 1
ATOM 844 O O . THR A 1 102 ? 0.776 -11.674 -6.282 1.00 91.75 102 THR A O 1
ATOM 847 N N . PRO A 1 103 ? -0.981 -13.072 -6.364 1.00 90.44 103 PRO A N 1
ATOM 848 C CA . PRO A 1 103 ? -0.595 -13.810 -5.165 1.00 90.44 103 PRO A CA 1
ATOM 849 C C . PRO A 1 103 ? 0.812 -14.408 -5.281 1.00 90.44 103 PRO A C 1
ATOM 851 O O . PRO A 1 103 ? 1.159 -15.000 -6.300 1.00 90.44 103 PRO A O 1
ATOM 854 N N . GLY A 1 104 ? 1.610 -14.289 -4.219 1.00 82.81 104 GLY A N 1
ATOM 855 C CA . GLY A 1 104 ? 2.949 -14.886 -4.153 1.00 82.81 104 GLY A CA 1
ATOM 856 C C . GLY A 1 104 ? 4.036 -14.131 -4.921 1.00 82.81 104 GLY A C 1
ATOM 857 O O . GLY A 1 104 ? 5.184 -14.571 -4.911 1.00 82.81 104 GLY A O 1
ATOM 858 N N . TRP A 1 105 ? 3.719 -12.995 -5.550 1.00 87.81 105 TRP A N 1
ATOM 859 C CA . TRP A 1 105 ? 4.754 -12.139 -6.115 1.00 87.81 105 TRP A CA 1
ATOM 860 C C . TRP A 1 105 ? 5.645 -11.569 -5.006 1.00 87.81 105 TRP A C 1
ATOM 862 O O . TRP A 1 105 ? 5.167 -11.072 -3.984 1.00 87.81 105 TRP A O 1
ATOM 872 N N . ALA A 1 106 ? 6.953 -11.623 -5.229 1.00 78.50 106 ALA A N 1
ATOM 873 C CA . ALA A 1 106 ? 7.953 -11.016 -4.371 1.00 78.50 106 ALA A CA 1
ATOM 874 C C . ALA A 1 106 ? 8.983 -10.307 -5.246 1.00 78.50 106 ALA A C 1
ATOM 876 O O . ALA A 1 106 ? 9.361 -10.804 -6.309 1.00 78.50 106 ALA A O 1
ATOM 877 N N . PHE A 1 107 ? 9.456 -9.152 -4.788 1.00 75.75 107 PHE A N 1
ATOM 878 C CA . PHE A 1 107 ? 10.551 -8.464 -5.446 1.00 75.75 107 PHE A CA 1
ATOM 879 C C . PHE A 1 107 ? 11.867 -9.151 -5.063 1.00 75.75 107 PHE A C 1
ATOM 881 O O . PHE A 1 107 ? 12.410 -8.911 -3.989 1.00 75.75 107 PHE A O 1
ATOM 888 N N . THR A 1 108 ? 12.363 -10.042 -5.920 1.00 66.75 108 THR A N 1
ATOM 889 C CA . THR A 1 108 ? 13.578 -10.830 -5.649 1.00 66.75 108 THR A CA 1
ATOM 890 C C . THR A 1 108 ? 14.855 -10.212 -6.210 1.00 66.75 108 THR A C 1
ATOM 892 O O . THR A 1 108 ? 15.890 -10.867 -6.194 1.00 66.75 108 THR A O 1
ATOM 895 N N . GLY A 1 109 ? 14.810 -8.985 -6.740 1.00 56.53 109 GLY A N 1
ATOM 896 C CA . GLY A 1 109 ? 15.877 -8.515 -7.623 1.00 56.53 109 GLY A CA 1
ATOM 897 C C . GLY A 1 109 ? 15.931 -9.373 -8.895 1.00 56.53 109 GLY A C 1
ATOM 898 O O . GLY A 1 109 ? 15.529 -10.537 -8.942 1.00 56.53 109 GLY A O 1
ATOM 899 N N . SER A 1 110 ? 16.317 -8.774 -10.005 1.00 44.91 110 SER A N 1
ATOM 900 C CA . SER A 1 110 ? 16.309 -9.451 -11.297 1.00 44.91 110 SER A CA 1
ATOM 901 C C . SER A 1 110 ? 17.560 -10.316 -11.482 1.00 44.91 110 SER A C 1
ATOM 903 O O . SER A 1 110 ? 18.525 -9.819 -12.043 1.00 44.91 110 SER A O 1
ATOM 905 N N . GLY A 1 111 ? 17.529 -11.599 -11.116 1.00 39.28 111 GLY A N 1
ATOM 906 C CA . GLY A 1 111 ? 18.519 -12.571 -11.600 1.00 39.28 111 GLY A CA 1
ATOM 907 C C . GLY A 1 111 ? 19.120 -13.490 -10.540 1.00 39.28 111 GLY A C 1
ATOM 908 O O . GLY A 1 111 ? 19.163 -13.195 -9.354 1.00 39.28 111 GLY A O 1
ATOM 909 N N . SER A 1 112 ? 19.560 -14.664 -10.988 1.00 42.59 112 SER A N 1
ATOM 910 C CA . SER A 1 112 ? 20.129 -15.754 -10.187 1.00 42.59 112 SER A CA 1
ATOM 911 C C . SER A 1 112 ? 21.583 -15.522 -9.740 1.00 42.59 112 SER A C 1
ATOM 913 O O . SER A 1 112 ? 22.271 -16.495 -9.442 1.00 42.59 112 SER A O 1
ATOM 915 N N . ASN A 1 113 ? 22.081 -14.281 -9.748 1.00 45.53 113 ASN A N 1
ATOM 916 C CA . ASN A 1 113 ? 23.490 -13.972 -9.491 1.00 45.53 113 ASN A CA 1
ATOM 917 C C . ASN A 1 113 ? 23.693 -13.281 -8.136 1.00 45.53 113 ASN A C 1
ATOM 919 O O . ASN A 1 113 ? 22.878 -12.481 -7.687 1.00 45.53 113 ASN A O 1
ATOM 923 N N . GLU A 1 114 ? 24.844 -13.531 -7.507 1.00 47.22 114 GLU A N 1
ATOM 924 C CA . GLU A 1 114 ? 25.212 -12.977 -6.193 1.00 47.22 114 GLU A CA 1
ATOM 925 C C . GLU A 1 114 ? 25.278 -11.434 -6.169 1.00 47.22 114 GLU A C 1
ATOM 927 O O . GLU A 1 114 ? 25.153 -10.819 -5.110 1.00 47.22 114 GLU A O 1
ATOM 932 N N . ALA A 1 115 ? 25.404 -10.790 -7.335 1.00 46.84 115 ALA A N 1
ATOM 933 C CA . ALA A 1 115 ? 25.324 -9.336 -7.481 1.00 46.84 115 ALA A CA 1
ATOM 934 C C . ALA A 1 115 ? 23.901 -8.779 -7.253 1.00 46.84 115 ALA A C 1
ATOM 936 O O . ALA A 1 115 ? 23.754 -7.690 -6.698 1.00 46.84 115 ALA A O 1
ATOM 937 N N . ASP A 1 116 ? 22.854 -9.534 -7.603 1.00 48.44 116 ASP A N 1
ATOM 938 C CA . ASP A 1 116 ? 21.455 -9.137 -7.384 1.00 48.44 116 ASP A CA 1
ATOM 939 C C . ASP A 1 116 ? 21.069 -9.245 -5.897 1.00 48.44 116 ASP A C 1
ATOM 941 O O . ASP A 1 116 ? 20.253 -8.469 -5.394 1.00 48.44 116 ASP A O 1
ATOM 945 N N . ALA A 1 117 ? 21.729 -10.144 -5.156 1.00 48.41 117 ALA A N 1
ATOM 946 C CA . ALA A 1 117 ? 21.598 -10.261 -3.704 1.00 48.41 117 ALA A CA 1
ATOM 947 C C . ALA A 1 117 ? 22.204 -9.060 -2.946 1.00 48.41 117 ALA A C 1
ATOM 949 O O . ALA A 1 117 ? 21.699 -8.677 -1.890 1.00 48.41 117 ALA A O 1
ATOM 950 N N . LEU A 1 118 ? 23.259 -8.438 -3.488 1.00 44.41 118 LEU A N 1
ATOM 951 C CA . LEU A 1 118 ? 23.844 -7.202 -2.952 1.00 44.41 118 LEU A CA 1
ATOM 952 C C . LEU A 1 118 ? 22.938 -5.994 -3.192 1.00 44.41 118 LEU A C 1
ATOM 954 O O . LEU A 1 118 ? 22.753 -5.190 -2.282 1.00 44.41 118 LEU A O 1
ATOM 958 N N . LEU A 1 119 ? 22.309 -5.909 -4.370 1.00 50.41 119 LEU A N 1
ATOM 959 C CA . LEU A 1 119 ? 21.267 -4.913 -4.614 1.00 50.41 119 LEU A CA 1
ATOM 960 C C . LEU A 1 119 ? 20.121 -5.089 -3.610 1.00 50.41 119 LEU A C 1
ATOM 962 O O . LEU A 1 119 ? 19.641 -4.094 -3.072 1.00 50.41 119 LEU A O 1
ATOM 966 N N . LEU A 1 120 ? 19.732 -6.343 -3.307 1.00 52.56 120 LEU A N 1
ATOM 967 C CA . LEU A 1 120 ? 18.654 -6.693 -2.368 1.00 52.56 120 LEU A CA 1
ATOM 968 C C . LEU A 1 120 ? 18.789 -6.018 -0.984 1.00 52.56 120 LEU A C 1
ATOM 970 O O . LEU A 1 120 ? 17.782 -5.685 -0.356 1.00 52.56 120 LEU A O 1
ATOM 974 N N . PHE A 1 121 ? 20.028 -5.780 -0.544 1.00 51.75 121 PHE A N 1
ATOM 975 C CA . PHE A 1 121 ? 20.363 -5.170 0.744 1.00 51.75 121 PHE A CA 1
ATOM 976 C C . PHE A 1 121 ? 20.117 -3.652 0.802 1.00 51.75 121 PHE A C 1
ATOM 978 O O . PHE A 1 121 ? 19.820 -3.136 1.879 1.00 51.75 121 PHE A O 1
ATOM 985 N N . ASP A 1 122 ? 20.194 -2.955 -0.337 1.00 53.56 122 ASP A N 1
ATOM 986 C CA . ASP A 1 122 ? 19.930 -1.511 -0.442 1.00 53.56 122 ASP A CA 1
ATOM 987 C C . ASP A 1 122 ? 18.437 -1.188 -0.649 1.00 53.56 122 ASP A C 1
ATOM 989 O O . ASP A 1 122 ? 18.035 -0.020 -0.603 1.00 53.56 122 ASP A O 1
ATOM 993 N N . TYR A 1 123 ? 17.574 -2.188 -0.874 1.00 64.12 123 TYR A N 1
ATOM 994 C CA . TYR A 1 123 ? 16.152 -1.919 -1.099 1.00 64.12 123 TYR A CA 1
ATOM 995 C C . TYR A 1 123 ? 15.385 -1.634 0.186 1.00 64.12 123 TYR A C 1
ATOM 997 O O . TYR A 1 123 ? 15.622 -2.187 1.260 1.00 64.12 123 TYR A O 1
ATOM 1005 N N . SER A 1 124 ? 14.352 -0.807 0.024 1.00 75.50 124 SER A N 1
ATOM 1006 C CA . SER A 1 124 ? 13.370 -0.538 1.066 1.00 75.50 124 SER A CA 1
ATOM 1007 C C . SER A 1 124 ? 12.808 -1.847 1.645 1.00 75.50 124 SER A C 1
ATOM 1009 O O . SER A 1 124 ? 12.329 -2.691 0.875 1.00 75.50 124 SER A O 1
ATOM 1011 N N . PRO A 1 125 ? 12.745 -1.992 2.985 1.00 82.88 125 PRO A N 1
ATOM 1012 C CA . PRO A 1 125 ? 12.139 -3.147 3.652 1.00 82.88 125 PRO A CA 1
ATOM 1013 C C . PRO A 1 125 ? 10.717 -3.466 3.174 1.00 82.88 125 PRO A C 1
ATOM 1015 O O . PRO A 1 125 ? 10.281 -4.611 3.271 1.00 82.88 125 PRO A O 1
ATOM 1018 N N . LEU A 1 126 ? 10.006 -2.464 2.643 1.00 86.19 126 LEU A N 1
ATOM 1019 C CA . LEU A 1 126 ? 8.690 -2.614 2.030 1.00 86.19 126 LEU A CA 1
ATOM 1020 C C . LEU A 1 126 ? 8.704 -3.516 0.787 1.00 86.19 126 LEU A C 1
ATOM 1022 O O . LEU A 1 126 ? 7.816 -4.349 0.653 1.00 86.19 126 LEU A O 1
ATOM 1026 N N . LEU A 1 127 ? 9.669 -3.354 -0.126 1.00 85.50 127 LEU A N 1
ATOM 1027 C CA . LEU A 1 127 ? 9.715 -4.149 -1.362 1.00 85.50 127 LEU A CA 1
ATOM 1028 C C . LEU A 1 127 ? 10.151 -5.588 -1.087 1.00 85.50 127 LEU A C 1
ATOM 1030 O O . LEU A 1 127 ? 9.567 -6.523 -1.629 1.00 85.50 127 LEU A O 1
ATOM 1034 N N . VAL A 1 128 ? 11.130 -5.766 -0.198 1.00 85.00 128 VAL A N 1
ATOM 1035 C CA . VAL A 1 128 ? 11.615 -7.095 0.202 1.00 85.00 128 VAL A CA 1
ATOM 1036 C C . VAL A 1 128 ? 10.503 -7.896 0.884 1.00 85.00 12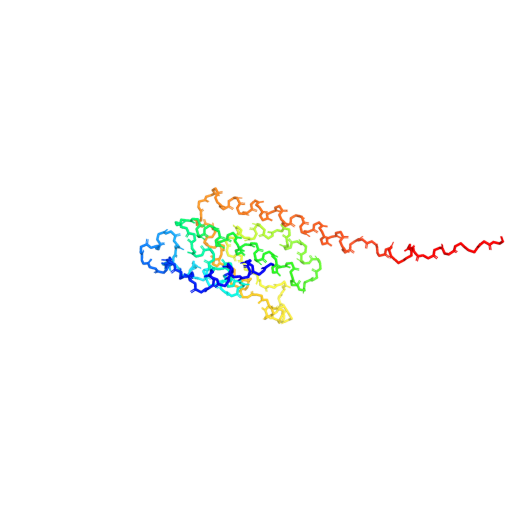8 VAL A C 1
ATOM 1038 O O . VAL A 1 128 ? 10.345 -9.090 0.649 1.00 85.00 128 VAL A O 1
ATOM 1041 N N . GLN A 1 129 ? 9.692 -7.235 1.711 1.00 87.88 129 GLN A N 1
ATOM 1042 C CA . GLN A 1 129 ? 8.594 -7.852 2.453 1.00 87.88 129 GLN A CA 1
ATOM 1043 C C . GLN A 1 129 ? 7.237 -7.408 1.900 1.00 87.88 129 GLN A C 1
ATOM 1045 O O . GLN A 1 129 ? 6.341 -7.059 2.663 1.00 87.88 129 GLN A O 1
ATOM 1050 N N . TYR A 1 130 ? 7.077 -7.401 0.575 1.00 90.88 130 TYR A N 1
ATOM 1051 C CA . TYR A 1 130 ? 5.855 -6.895 -0.060 1.00 90.88 130 TYR A CA 1
ATOM 1052 C C . TYR A 1 130 ? 4.673 -7.880 -0.002 1.00 90.88 130 TYR A C 1
ATOM 1054 O O . TYR A 1 130 ? 3.518 -7.470 -0.102 1.00 90.88 130 TYR A O 1
ATOM 1062 N N . ALA A 1 131 ? 4.929 -9.175 0.217 1.00 92.25 131 ALA A N 1
ATOM 1063 C CA . ALA A 1 131 ? 3.899 -10.220 0.216 1.00 92.25 131 ALA A CA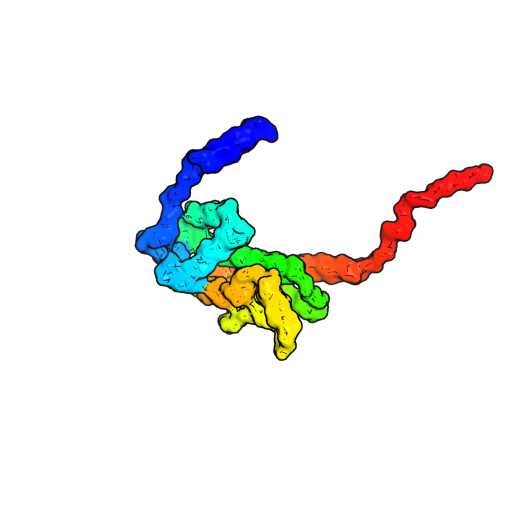 1
ATOM 1064 C C . ALA A 1 131 ? 2.689 -9.947 1.148 1.00 92.25 131 ALA A C 1
ATOM 1066 O O . ALA A 1 131 ? 1.558 -10.106 0.685 1.00 92.25 131 ALA A O 1
ATOM 1067 N N . PRO A 1 132 ? 2.855 -9.458 2.398 1.00 94.81 132 PRO A N 1
ATOM 1068 C CA . PRO A 1 132 ? 1.734 -9.067 3.256 1.00 94.81 132 PRO A CA 1
ATOM 1069 C C . PRO A 1 132 ? 0.830 -7.983 2.656 1.00 94.81 132 PRO A C 1
ATOM 1071 O O . PRO A 1 132 ? -0.376 -7.995 2.894 1.00 94.81 132 PRO A O 1
ATOM 1074 N N . VAL A 1 133 ? 1.391 -7.060 1.863 1.00 95.44 133 VAL A N 1
ATOM 1075 C CA . VAL A 1 133 ? 0.624 -5.993 1.200 1.00 95.44 133 VAL A CA 1
ATOM 1076 C C . VAL A 1 133 ? -0.311 -6.593 0.159 1.00 95.44 133 VAL A C 1
ATOM 1078 O O . VAL A 1 133 ? -1.487 -6.241 0.132 1.00 95.44 133 VAL A O 1
ATOM 1081 N N . ILE A 1 134 ? 0.187 -7.528 -0.654 1.00 95.88 134 ILE A N 1
ATOM 1082 C CA . ILE A 1 134 ? -0.621 -8.254 -1.645 1.00 95.88 134 ILE A CA 1
ATOM 1083 C C . ILE A 1 134 ? -1.720 -9.048 -0.939 1.00 95.88 134 ILE A C 1
ATOM 1085 O O . ILE A 1 134 ? -2.886 -8.979 -1.320 1.00 95.88 134 ILE A O 1
ATOM 1089 N N . GLU A 1 135 ? -1.357 -9.775 0.117 1.00 96.06 135 GLU A N 1
ATOM 1090 C CA . GLU A 1 135 ? -2.284 -10.616 0.871 1.00 96.06 135 GLU A CA 1
ATOM 1091 C C . GLU A 1 135 ? -3.462 -9.809 1.442 1.00 96.06 135 GLU A C 1
ATOM 1093 O O . GLU A 1 135 ? -4.620 -10.196 1.286 1.00 96.06 135 GLU A O 1
ATOM 1098 N N . GLU A 1 136 ? -3.190 -8.657 2.061 1.00 96.62 136 GLU A N 1
ATOM 1099 C CA . GLU A 1 136 ? -4.238 -7.790 2.607 1.00 96.62 136 GLU A CA 1
ATOM 1100 C C . GLU A 1 136 ? -4.994 -7.007 1.529 1.00 96.62 136 GLU A C 1
ATOM 1102 O O . GLU A 1 136 ? -6.197 -6.783 1.677 1.00 96.62 136 GLU A O 1
ATOM 1107 N N . LEU A 1 137 ? -4.342 -6.638 0.424 1.00 96.50 137 LEU A N 1
ATOM 1108 C CA . LEU A 1 137 ? -5.007 -5.986 -0.703 1.00 96.50 137 LEU A CA 1
ATOM 1109 C C . LEU A 1 137 ? -6.050 -6.906 -1.348 1.00 96.50 137 LEU A C 1
ATOM 1111 O O . LEU A 1 137 ? -7.161 -6.466 -1.640 1.00 96.50 137 LEU A O 1
ATOM 1115 N N . LEU A 1 138 ? -5.723 -8.188 -1.528 1.00 95.81 138 LEU A N 1
ATOM 1116 C CA . LEU A 1 138 ? -6.639 -9.183 -2.091 1.00 95.81 138 LEU A CA 1
ATOM 1117 C C . LEU A 1 138 ? -7.816 -9.512 -1.161 1.00 95.81 138 LEU A C 1
ATOM 1119 O O . LEU A 1 138 ? -8.844 -9.993 -1.633 1.00 95.81 138 LEU A O 1
ATOM 1123 N N . ARG A 1 139 ? -7.696 -9.224 0.142 1.00 95.56 139 ARG A N 1
ATOM 1124 C CA . ARG A 1 139 ? -8.794 -9.336 1.116 1.00 95.56 139 ARG A CA 1
ATOM 1125 C C . ARG A 1 139 ? -9.745 -8.145 1.109 1.00 95.56 139 ARG A C 1
ATOM 1127 O O . ARG A 1 139 ? -10.809 -8.226 1.726 1.00 95.56 139 ARG A O 1
ATOM 1134 N N . LEU A 1 140 ? -9.378 -7.029 0.480 1.00 95.38 140 LEU A N 1
ATOM 1135 C CA . LEU A 1 140 ? -10.286 -5.896 0.378 1.00 95.38 140 LEU A CA 1
ATOM 1136 C C . LEU A 1 140 ? -11.475 -6.234 -0.532 1.00 95.38 140 LEU A C 1
ATOM 1138 O O . LEU A 1 140 ? -11.319 -6.958 -1.516 1.00 95.38 140 LEU A O 1
ATOM 1142 N N . PRO A 1 141 ? -12.655 -5.647 -0.263 1.00 95.38 141 PRO A N 1
ATOM 1143 C CA . PRO A 1 141 ? -13.744 -5.638 -1.224 1.00 95.38 141 PRO A CA 1
ATOM 1144 C C . PRO A 1 141 ? -13.268 -5.163 -2.599 1.00 95.38 141 PRO A C 1
ATOM 1146 O O . PRO A 1 141 ? -12.545 -4.169 -2.702 1.00 95.38 141 PRO A O 1
ATOM 1149 N N . GLU A 1 142 ? -13.745 -5.835 -3.645 1.00 95.56 142 GLU A N 1
ATOM 1150 C CA . GLU A 1 142 ? -13.361 -5.615 -5.044 1.00 95.56 142 GLU A CA 1
ATOM 1151 C C . GLU A 1 142 ? -13.362 -4.135 -5.446 1.00 95.56 142 GLU A C 1
ATOM 1153 O O . GLU A 1 142 ? -12.363 -3.636 -5.952 1.00 95.56 142 GLU A O 1
ATOM 1158 N N . ARG A 1 143 ? -14.402 -3.381 -5.063 1.00 95.94 143 ARG A N 1
ATOM 1159 C CA . ARG A 1 143 ? -14.497 -1.931 -5.321 1.00 95.94 143 ARG A CA 1
ATOM 1160 C C . ARG A 1 143 ? -13.270 -1.123 -4.872 1.00 95.94 143 ARG A C 1
ATOM 1162 O O . ARG A 1 143 ? -12.919 -0.142 -5.518 1.00 95.94 143 ARG A O 1
ATOM 1169 N N . TYR A 1 144 ? -12.646 -1.486 -3.748 1.00 96.00 144 TYR A N 1
ATOM 1170 C CA . TYR A 1 144 ? -11.478 -0.775 -3.222 1.00 96.00 144 TYR A CA 1
ATOM 1171 C C . TYR A 1 144 ? -10.197 -1.273 -3.875 1.00 96.00 144 TYR A C 1
ATOM 1173 O O . TYR A 1 144 ? -9.351 -0.462 -4.245 1.00 96.00 144 TYR A O 1
ATOM 1181 N N . ARG A 1 145 ? -10.072 -2.592 -4.045 1.00 95.56 145 ARG A N 1
ATOM 1182 C CA . ARG A 1 145 ? -8.938 -3.209 -4.733 1.00 95.56 145 ARG A CA 1
ATOM 1183 C C . ARG A 1 145 ? -8.803 -2.661 -6.154 1.00 95.56 145 ARG A C 1
ATOM 1185 O O . ARG A 1 145 ? -7.728 -2.203 -6.525 1.00 95.56 145 ARG A O 1
ATOM 1192 N N . ASP A 1 146 ? -9.894 -2.631 -6.910 1.00 96.25 146 ASP A N 1
ATOM 1193 C CA . ASP A 1 146 ? -9.902 -2.186 -8.303 1.00 96.25 146 ASP A CA 1
ATOM 1194 C C . ASP A 1 146 ? -9.622 -0.683 -8.418 1.00 96.25 146 ASP A C 1
ATOM 1196 O O . ASP A 1 146 ? -8.928 -0.248 -9.336 1.00 96.25 146 ASP A O 1
ATOM 1200 N N . ALA A 1 147 ? -10.090 0.119 -7.455 1.00 97.00 147 ALA A N 1
ATOM 1201 C CA . ALA A 1 147 ? -9.743 1.534 -7.382 1.00 97.00 147 ALA A CA 1
ATOM 1202 C C . ALA A 1 147 ? -8.237 1.735 -7.145 1.00 97.00 147 ALA A C 1
ATOM 1204 O O . ALA A 1 147 ? -7.611 2.526 -7.850 1.00 97.00 147 ALA A O 1
ATOM 1205 N N . ILE A 1 148 ? -7.649 1.000 -6.195 1.00 97.00 148 ILE A N 1
ATOM 1206 C CA . ILE A 1 148 ? -6.211 1.054 -5.898 1.00 97.00 148 ILE A CA 1
ATOM 1207 C C . ILE A 1 148 ? -5.407 0.643 -7.134 1.00 97.00 148 ILE A C 1
ATOM 1209 O O . ILE A 1 148 ? -4.611 1.436 -7.632 1.00 97.00 148 ILE A O 1
ATOM 1213 N N . VAL A 1 149 ? -5.668 -0.549 -7.678 1.00 96.12 149 VAL A N 1
ATOM 1214 C CA . VAL A 1 149 ? -4.953 -1.095 -8.843 1.00 96.12 149 VAL A CA 1
ATOM 1215 C C . VAL A 1 149 ? -5.134 -0.204 -10.073 1.00 96.12 149 VAL A C 1
ATOM 1217 O O . VAL A 1 149 ? -4.170 0.068 -10.788 1.00 96.12 149 VAL A O 1
ATOM 1220 N N . GLY A 1 150 ? -6.344 0.310 -10.305 1.00 96.31 150 GLY A N 1
ATOM 1221 C CA . GLY A 1 150 ? -6.645 1.194 -11.427 1.00 96.31 150 GLY A CA 1
ATOM 1222 C C . GLY A 1 150 ? -5.934 2.545 -11.340 1.00 96.31 150 GLY A C 1
ATOM 1223 O O . GLY A 1 150 ? -5.447 3.048 -12.355 1.00 96.31 150 GLY A O 1
ATOM 1224 N N . ILE A 1 151 ? -5.827 3.136 -10.145 1.00 96.50 151 ILE A N 1
ATOM 1225 C CA . ILE A 1 151 ? -5.047 4.366 -9.941 1.00 96.50 151 ILE A CA 1
ATOM 1226 C C . ILE A 1 151 ? -3.555 4.080 -10.123 1.00 96.50 151 ILE A C 1
ATOM 1228 O O . ILE A 1 151 ? -2.885 4.823 -10.841 1.00 96.50 151 ILE A O 1
ATOM 1232 N N . THR A 1 152 ? -3.044 2.992 -9.542 1.00 95.31 152 THR A N 1
ATOM 1233 C CA . THR A 1 152 ? -1.645 2.578 -9.707 1.00 95.31 152 THR A CA 1
ATOM 1234 C C . THR A 1 152 ? -1.305 2.381 -11.180 1.00 95.31 152 THR A C 1
ATOM 1236 O O . THR A 1 152 ? -0.324 2.943 -11.642 1.00 95.31 152 THR A O 1
ATOM 1239 N N . SER A 1 153 ? -2.154 1.710 -11.962 1.00 95.44 153 SER A N 1
ATOM 1240 C CA . SER A 1 153 ? -1.949 1.523 -13.406 1.00 95.44 153 SER A CA 1
ATOM 1241 C C . SER A 1 153 ? -1.785 2.853 -14.165 1.00 95.44 153 SER A C 1
ATOM 1243 O O . SER A 1 153 ? -0.873 3.002 -14.981 1.00 95.44 153 SER A O 1
ATOM 1245 N N . LYS A 1 154 ? -2.601 3.869 -13.845 1.00 94.25 154 LYS A N 1
ATOM 1246 C CA . LYS A 1 154 ? -2.494 5.208 -14.457 1.00 94.25 154 LYS A CA 1
ATOM 1247 C C . LYS A 1 1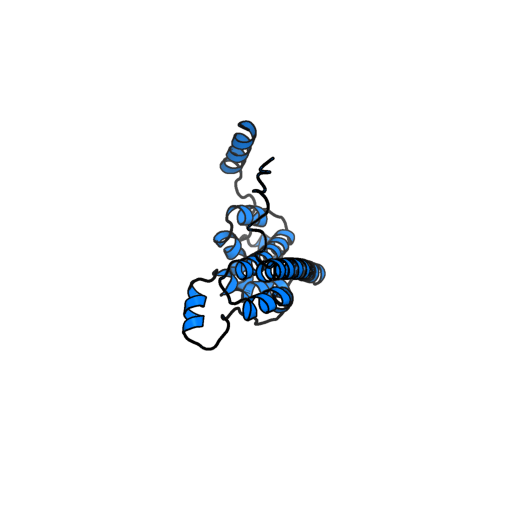54 ? -1.197 5.924 -14.077 1.00 94.25 154 LYS A C 1
ATOM 1249 O O . LYS A 1 154 ? -0.573 6.547 -14.935 1.00 94.25 154 LYS A O 1
ATOM 1254 N N . ILE A 1 155 ? -0.791 5.837 -12.808 1.00 92.31 155 ILE A N 1
ATOM 1255 C CA . ILE A 1 155 ? 0.460 6.442 -12.326 1.00 92.31 155 ILE A CA 1
ATOM 1256 C C . ILE A 1 155 ? 1.662 5.735 -12.962 1.00 92.31 155 ILE A C 1
ATOM 1258 O O . ILE A 1 155 ? 2.551 6.412 -13.471 1.00 92.31 155 ILE A O 1
ATOM 1262 N N . ASN A 1 156 ? 1.651 4.400 -13.020 1.00 89.81 156 ASN A N 1
ATOM 1263 C CA . ASN A 1 156 ? 2.685 3.593 -13.667 1.00 89.81 156 ASN A CA 1
ATOM 1264 C C . ASN A 1 156 ? 2.898 4.016 -15.121 1.00 89.81 156 ASN A C 1
ATOM 1266 O O . ASN A 1 156 ? 4.038 4.223 -15.538 1.00 89.81 156 ASN A O 1
ATOM 1270 N N . ALA A 1 157 ? 1.812 4.163 -15.888 1.00 88.81 157 ALA A N 1
ATOM 1271 C CA . ALA A 1 157 ? 1.876 4.599 -17.280 1.00 88.81 157 ALA A CA 1
ATOM 1272 C C . ALA A 1 157 ? 2.510 5.994 -17.392 1.00 88.81 157 ALA A C 1
ATOM 1274 O O . ALA A 1 157 ? 3.509 6.161 -18.088 1.00 88.81 157 ALA A O 1
ATOM 1275 N N . SER A 1 158 ? 2.009 6.962 -16.615 1.00 88.31 158 SER A N 1
ATOM 1276 C CA . SER A 1 158 ? 2.544 8.329 -16.609 1.00 88.31 158 SER A CA 1
ATOM 1277 C C . SER A 1 158 ? 4.026 8.389 -16.222 1.00 88.31 158 SER A C 1
ATOM 1279 O O . SER A 1 158 ? 4.781 9.175 -16.791 1.00 88.31 158 SER A O 1
ATOM 1281 N N . MET A 1 159 ? 4.447 7.589 -15.243 1.00 86.19 159 MET A N 1
ATOM 1282 C CA . MET A 1 159 ? 5.827 7.544 -14.760 1.00 86.19 159 MET A CA 1
ATOM 1283 C C . MET A 1 159 ? 6.755 6.878 -15.784 1.00 86.19 159 MET A C 1
ATOM 1285 O O . MET A 1 159 ? 7.845 7.380 -16.056 1.00 86.19 159 MET A O 1
ATOM 1289 N N . THR A 1 160 ? 6.293 5.801 -16.423 1.00 85.69 160 THR A N 1
ATOM 1290 C CA . THR A 1 160 ? 7.026 5.112 -17.496 1.00 85.69 160 THR A CA 1
ATOM 1291 C C . THR A 1 160 ? 7.248 6.042 -18.690 1.00 85.69 160 THR A C 1
ATOM 1293 O O . THR A 1 160 ? 8.371 6.138 -19.184 1.00 85.69 160 THR A O 1
ATOM 1296 N N . ASP A 1 161 ? 6.217 6.782 -19.108 1.00 86.12 161 ASP A N 1
ATOM 1297 C CA . ASP A 1 161 ? 6.305 7.746 -20.211 1.00 86.12 161 ASP A CA 1
ATOM 1298 C C . ASP A 1 161 ? 7.286 8.885 -19.897 1.00 86.12 161 ASP A C 1
ATOM 1300 O O . ASP A 1 161 ? 8.082 9.286 -20.752 1.00 86.12 161 ASP A O 1
ATOM 1304 N N . PHE A 1 162 ? 7.282 9.381 -18.655 1.00 85.00 162 PHE A N 1
ATOM 1305 C CA . PHE A 1 162 ? 8.212 10.413 -18.199 1.00 85.00 162 PHE A CA 1
ATOM 1306 C C . PHE A 1 162 ? 9.667 9.928 -18.214 1.00 85.00 162 PHE A C 1
ATOM 1308 O O . PHE A 1 162 ? 10.542 10.607 -18.761 1.00 85.00 162 PHE A O 1
ATOM 1315 N N . ILE A 1 163 ? 9.932 8.738 -17.666 1.00 83.44 163 ILE A N 1
ATOM 1316 C CA . ILE A 1 163 ? 11.272 8.138 -17.653 1.00 83.44 163 ILE A CA 1
ATOM 1317 C C . ILE A 1 163 ? 11.742 7.889 -19.088 1.00 83.44 163 ILE A C 1
ATOM 1319 O O . ILE A 1 163 ? 12.836 8.314 -19.457 1.00 83.44 163 ILE A O 1
ATOM 1323 N N . HIS A 1 164 ? 10.903 7.275 -19.925 1.00 81.75 164 HIS A N 1
ATOM 1324 C CA . HIS A 1 164 ? 11.214 7.042 -21.331 1.00 81.75 164 HIS A CA 1
ATOM 1325 C C . HIS A 1 164 ? 11.529 8.362 -22.056 1.00 81.75 164 HIS A C 1
ATOM 1327 O O . HIS A 1 164 ? 12.552 8.474 -22.731 1.00 81.75 164 HIS A O 1
ATOM 1333 N N . SER A 1 165 ? 10.721 9.409 -21.864 1.00 81.56 165 SER A N 1
ATOM 1334 C CA . SER A 1 165 ? 10.994 10.722 -22.457 1.00 81.56 165 SER A CA 1
ATOM 1335 C C . SER A 1 165 ? 12.310 11.340 -21.976 1.00 81.56 165 SER A C 1
ATOM 1337 O O . SER A 1 165 ? 12.934 12.058 -22.755 1.00 81.56 165 SER A O 1
ATOM 1339 N N . ASN A 1 166 ? 12.725 11.129 -20.726 1.00 77.81 166 ASN A N 1
ATOM 1340 C CA . ASN A 1 166 ? 13.984 11.676 -20.213 1.00 77.81 166 ASN A CA 1
ATOM 1341 C C . ASN A 1 166 ? 15.209 10.923 -20.742 1.00 77.81 166 ASN A C 1
ATOM 1343 O O . ASN A 1 166 ? 16.212 11.563 -21.043 1.00 77.81 166 ASN A O 1
ATOM 1347 N N . TYR A 1 167 ? 15.121 9.600 -20.913 1.00 68.56 167 TYR A N 1
ATOM 1348 C CA . TYR A 1 167 ? 16.208 8.800 -21.490 1.00 68.56 167 TYR A CA 1
ATOM 1349 C C . TYR A 1 167 ? 16.373 9.012 -23.000 1.00 68.56 167 TYR A C 1
ATOM 1351 O O . TYR A 1 167 ? 17.497 9.023 -23.494 1.00 68.56 167 TYR A O 1
ATOM 1359 N N . TYR A 1 168 ? 15.271 9.194 -23.736 1.00 63.53 168 TYR A N 1
ATOM 1360 C CA . TYR A 1 168 ? 15.289 9.308 -25.200 1.00 63.53 168 TYR A CA 1
ATOM 1361 C C . TYR A 1 168 ? 15.169 10.744 -25.726 1.00 63.53 168 TYR A C 1
ATOM 1363 O O . TYR A 1 168 ? 15.151 10.952 -26.941 1.00 63.53 168 TYR A O 1
ATOM 1371 N N . ARG A 1 169 ? 15.121 11.764 -24.855 1.00 51.91 169 ARG A N 1
ATOM 1372 C CA . ARG A 1 169 ? 15.313 13.151 -25.297 1.00 51.91 169 ARG A CA 1
ATOM 1373 C C . ARG A 1 169 ? 16.770 13.319 -25.735 1.00 51.91 169 ARG A C 1
ATOM 1375 O O . ARG A 1 169 ? 17.657 13.181 -24.895 1.00 51.91 169 ARG A O 1
ATOM 1382 N N . PRO A 1 170 ? 17.055 13.678 -27.001 1.00 47.69 170 PRO A N 1
ATOM 1383 C CA . PRO A 1 170 ? 18.405 14.073 -27.364 1.00 47.69 170 PRO A CA 1
ATOM 1384 C C . PRO A 1 170 ? 18.794 15.277 -26.499 1.00 47.69 170 PRO A C 1
ATOM 1386 O O . PRO A 1 170 ? 18.052 16.262 -26.435 1.00 47.69 170 PRO A O 1
ATOM 1389 N N . HIS A 1 171 ? 19.945 15.207 -25.829 1.00 48.16 171 HIS A N 1
ATOM 1390 C CA . HIS A 1 171 ? 20.594 16.360 -25.206 1.00 48.16 171 HIS A CA 1
ATOM 1391 C C . HIS A 1 171 ? 20.945 17.391 -26.288 1.00 48.16 171 HIS A C 1
ATOM 1393 O O . HIS A 1 171 ? 22.083 17.485 -26.729 1.00 48.16 171 HIS A O 1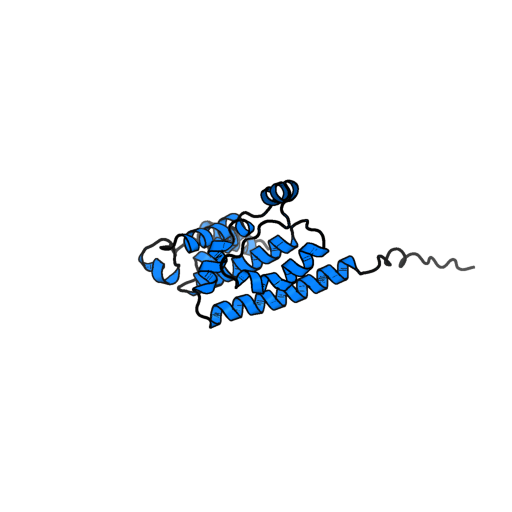
ATOM 1399 N N . ASN A 1 172 ? 19.962 18.162 -26.746 1.00 41.75 172 ASN A N 1
ATOM 1400 C CA . ASN A 1 172 ? 20.155 19.233 -27.716 1.00 41.75 172 ASN A CA 1
ATOM 1401 C C . ASN A 1 172 ? 19.690 20.577 -27.145 1.00 41.75 172 ASN A C 1
ATOM 1403 O O . ASN A 1 172 ? 18.981 21.353 -27.783 1.00 41.75 172 ASN A O 1
ATOM 1407 N N . SER A 1 173 ? 20.084 20.842 -25.898 1.00 42.56 173 SER A N 1
ATOM 1408 C CA . SER A 1 173 ? 19.879 22.130 -25.229 1.00 42.56 173 SER A CA 1
ATOM 1409 C C . SER A 1 173 ? 21.143 22.680 -24.563 1.00 42.56 173 SER A C 1
ATOM 1411 O O . SER A 1 173 ? 21.048 23.459 -23.621 1.00 42.56 173 SER A O 1
ATOM 1413 N N . TYR A 1 174 ? 22.326 22.350 -25.087 1.00 40.19 174 TYR A N 1
ATOM 1414 C CA . TYR A 1 174 ? 23.476 23.254 -25.021 1.00 40.19 174 TYR A CA 1
ATOM 1415 C C . TYR A 1 174 ? 23.561 23.973 -26.371 1.00 40.19 174 TYR A C 1
ATOM 1417 O O . TYR A 1 174 ? 23.881 23.335 -27.363 1.00 40.19 174 TYR A O 1
ATOM 1425 N N . THR A 1 175 ? 23.260 25.280 -26.391 1.00 41.00 175 THR A N 1
ATOM 1426 C CA . THR A 1 175 ? 23.278 26.261 -27.516 1.00 41.00 175 THR A CA 1
ATOM 1427 C C . THR A 1 175 ? 21.929 26.847 -27.968 1.00 41.00 175 THR A C 1
ATOM 1429 O O . THR A 1 175 ? 21.619 26.973 -29.148 1.00 41.00 175 THR A O 1
ATOM 1432 N N . ARG A 1 176 ? 21.153 27.395 -27.032 1.00 40.69 176 ARG A N 1
ATOM 1433 C CA . ARG A 1 176 ? 20.447 28.667 -27.282 1.00 40.69 176 ARG A CA 1
ATOM 1434 C C . ARG A 1 176 ? 20.785 29.574 -26.102 1.00 40.69 176 ARG A C 1
ATOM 1436 O O . ARG A 1 176 ? 20.779 29.071 -24.989 1.00 40.69 176 ARG A O 1
ATOM 1443 N N . HIS A 1 177 ? 21.085 30.849 -26.364 1.00 38.78 177 HIS A N 1
ATOM 1444 C CA . HIS A 1 177 ? 21.599 31.900 -25.451 1.00 38.78 177 HIS A CA 1
ATOM 1445 C C . HIS A 1 177 ? 23.101 32.234 -25.533 1.00 38.78 177 HIS A C 1
ATOM 1447 O O . HIS A 1 177 ? 23.752 32.430 -24.516 1.00 38.78 177 HIS A O 1
ATOM 1453 N N . SER A 1 178 ? 23.627 32.413 -26.749 1.00 35.53 178 SER A N 1
ATOM 1454 C CA . SER A 1 178 ? 24.732 33.363 -26.999 1.00 35.53 178 SER A CA 1
ATOM 1455 C C . SER A 1 178 ? 24.928 33.624 -28.500 1.00 35.53 178 SER A C 1
ATOM 1457 O O . SER A 1 178 ? 25.997 33.432 -29.063 1.00 35.53 178 SER A O 1
ATOM 1459 N N . LYS A 1 179 ? 23.881 34.117 -29.181 1.00 34.12 179 LYS A N 1
ATOM 1460 C CA . LYS A 1 179 ? 24.085 34.923 -30.398 1.00 34.12 179 LYS A CA 1
ATOM 1461 C C . LYS A 1 179 ? 24.237 36.379 -29.969 1.00 34.12 179 LYS A C 1
ATOM 1463 O O . LYS A 1 179 ? 23.278 37.144 -29.992 1.00 34.12 179 LYS A O 1
ATOM 1468 N N . ILE A 1 180 ? 25.450 36.740 -29.555 1.00 37.28 180 ILE A N 1
ATOM 1469 C CA . ILE A 1 180 ? 25.897 38.133 -29.583 1.00 37.28 180 ILE A CA 1
ATOM 1470 C C . ILE A 1 180 ? 25.895 38.530 -31.062 1.00 37.28 180 ILE A C 1
ATOM 1472 O O . ILE A 1 180 ? 26.647 37.977 -31.864 1.00 37.28 180 ILE A O 1
ATOM 1476 N N . LYS A 1 181 ? 24.992 39.436 -31.444 1.00 35.88 181 LYS A N 1
ATOM 1477 C CA . LYS A 1 181 ? 25.079 40.140 -32.724 1.00 35.88 181 LYS A CA 1
ATOM 1478 C C . LYS A 1 181 ? 26.340 41.005 -32.669 1.00 35.88 181 LYS A C 1
ATOM 1480 O O . LYS A 1 181 ? 26.317 42.053 -32.033 1.00 35.88 181 LYS A O 1
ATOM 1485 N N . LEU A 1 182 ? 27.419 40.584 -33.328 1.00 36.12 182 LEU A N 1
ATOM 1486 C CA . LEU A 1 182 ? 28.410 41.544 -33.808 1.00 36.12 182 LEU A CA 1
ATOM 1487 C C . LEU A 1 182 ? 27.761 42.293 -34.975 1.00 36.12 182 LEU A C 1
ATOM 1489 O O . LEU A 1 182 ? 27.546 41.733 -36.050 1.00 36.12 182 LEU A O 1
ATOM 1493 N N . VAL A 1 183 ? 27.381 43.537 -34.708 1.00 40.44 183 VAL A N 1
ATOM 1494 C CA . VAL A 1 183 ? 27.066 44.531 -35.730 1.00 40.44 183 VAL A CA 1
ATOM 1495 C C . VAL A 1 183 ? 28.400 44.950 -36.353 1.00 40.44 183 VAL A C 1
ATOM 1497 O O . VAL A 1 183 ? 29.338 45.272 -35.625 1.00 40.44 183 VAL A O 1
ATOM 1500 N N . ARG A 1 184 ? 28.486 44.838 -37.681 1.00 40.03 184 ARG A N 1
ATOM 1501 C CA . ARG A 1 184 ? 29.515 45.485 -38.502 1.00 40.03 184 ARG A CA 1
ATOM 1502 C C . ARG A 1 184 ? 29.210 46.967 -38.630 1.00 40.03 184 ARG A C 1
ATOM 1504 O O . ARG A 1 184 ? 28.003 47.281 -38.728 1.00 40.03 184 ARG A O 1
#

Sequence (184 aa):
HPLEFRTLLQYRIYHDQKRNITAPREHATSGWDRASMRRCWEFPDMTSRSFSIVIKELEGDLARVVCLFYLVLRGLNTIEDITLPPALKLPLLRDFHVHTATPGWAFTGSGSNEADALLLFDYSPLLVQYAPVIEELLRLPERYRDAIVGITSKINASMTDFIHSNYYRPHNSYTRHSKIKLVR

InterPro domains:
  IPR002060 Squalene/phytoene synthase [PF00494] (47-165)
  IPR008949 Isoprenoid synthase domain superfamily [G3DSA:1.10.600.10] (35-177)
  IPR008949 Isoprenoid synthase domain superfamily [SSF48576] (36-170)
  IPR044844 Trans-isoprenyl diphosphate synthases, eukaryotic-type [PTHR11626] (1-166)